Protein AF-A0A4U0P357-F1 (afdb_monomer_lite)

Organism: NCBI:txid2571125

Structure (mmCIF, N/CA/C/O backbone):
data_AF-A0A4U0P357-F1
#
_entry.id   AF-A0A4U0P357-F1
#
loop_
_atom_site.group_PDB
_atom_site.id
_atom_site.type_symbol
_atom_site.label_atom_id
_atom_site.label_alt_id
_atom_site.label_comp_id
_atom_site.label_asym_id
_atom_site.label_entity_id
_atom_site.label_seq_id
_atom_site.pdbx_PDB_ins_code
_atom_site.Cartn_x
_atom_site.Cartn_y
_atom_site.Cartn_z
_atom_site.occupancy
_atom_site.B_iso_or_equiv
_atom_site.auth_seq_id
_atom_site.auth_comp_id
_atom_site.auth_asym_id
_atom_site.auth_atom_id
_atom_site.pdbx_PDB_model_num
ATOM 1 N N . MET A 1 1 ? 51.784 6.624 11.724 1.00 35.75 1 MET A N 1
ATOM 2 C CA . MET A 1 1 ? 51.102 6.525 13.032 1.00 35.75 1 MET A CA 1
ATOM 3 C C . MET A 1 1 ? 50.109 7.671 13.117 1.00 35.75 1 MET A C 1
ATOM 5 O O . MET A 1 1 ? 50.514 8.800 13.354 1.00 35.75 1 MET A O 1
ATOM 9 N N . THR A 1 2 ? 48.844 7.419 12.785 1.00 35.22 2 THR A N 1
ATOM 10 C CA . THR A 1 2 ? 47.822 8.468 12.650 1.00 35.22 2 THR A CA 1
ATOM 11 C C . THR A 1 2 ? 47.057 8.591 13.965 1.00 35.22 2 THR A C 1
ATOM 13 O O . THR A 1 2 ? 46.467 7.622 14.432 1.00 35.22 2 THR A O 1
ATOM 16 N N . SER A 1 3 ? 47.135 9.777 14.568 1.00 33.06 3 SER A N 1
ATOM 17 C CA . SER A 1 3 ? 46.500 10.169 15.829 1.00 33.06 3 SER A CA 1
ATOM 18 C C . SER A 1 3 ? 44.995 9.864 15.830 1.00 33.06 3 SER A C 1
ATOM 20 O O . SER A 1 3 ? 44.256 10.355 14.975 1.00 33.06 3 SER A O 1
ATOM 22 N N . ALA A 1 4 ? 44.544 9.027 16.770 1.00 40.59 4 ALA A N 1
ATOM 23 C CA . ALA A 1 4 ? 43.133 8.724 16.979 1.00 40.59 4 ALA A CA 1
ATOM 24 C C . ALA A 1 4 ? 42.468 9.889 17.725 1.00 40.59 4 ALA A C 1
ATOM 26 O O . ALA A 1 4 ? 42.899 10.267 18.813 1.00 40.59 4 ALA A O 1
ATOM 27 N N . ALA A 1 5 ? 41.412 10.453 17.140 1.00 42.66 5 ALA A N 1
ATOM 28 C CA . ALA A 1 5 ? 40.614 11.497 17.768 1.00 42.66 5 ALA A CA 1
ATOM 29 C C . ALA A 1 5 ? 40.120 11.043 19.157 1.00 42.66 5 ALA A C 1
ATOM 31 O O . ALA A 1 5 ? 39.412 10.038 19.272 1.00 42.66 5 ALA A O 1
ATOM 32 N N . SER A 1 6 ? 40.476 11.798 20.201 1.00 52.09 6 SER A N 1
ATOM 33 C CA . SER A 1 6 ? 40.066 11.584 21.593 1.00 52.09 6 SER A CA 1
ATOM 34 C C . SER A 1 6 ? 38.595 11.974 21.801 1.00 52.09 6 SER A C 1
ATOM 36 O O . SER A 1 6 ? 38.273 12.983 22.426 1.00 52.09 6 SER A O 1
ATOM 38 N N . GLY A 1 7 ? 37.683 11.207 21.211 1.00 65.06 7 GLY A N 1
ATOM 39 C CA . GLY A 1 7 ? 36.252 11.303 21.480 1.00 65.06 7 GLY A CA 1
ATOM 40 C C . GLY A 1 7 ? 35.844 10.305 22.559 1.00 65.06 7 GLY A C 1
ATOM 41 O O . GLY A 1 7 ? 36.207 9.135 22.482 1.00 65.06 7 GLY A O 1
ATOM 42 N N . THR A 1 8 ? 35.064 10.730 23.553 1.00 79.44 8 THR A N 1
ATOM 43 C CA . THR A 1 8 ? 34.440 9.793 24.495 1.00 79.44 8 THR A CA 1
ATOM 44 C C . THR A 1 8 ? 33.182 9.205 23.858 1.00 79.44 8 THR A C 1
ATOM 46 O O . THR A 1 8 ? 32.175 9.896 23.687 1.00 79.44 8 THR A O 1
ATOM 49 N N . TYR A 1 9 ? 33.219 7.919 23.523 1.00 80.94 9 TYR A N 1
ATOM 50 C CA . TYR A 1 9 ? 32.105 7.196 22.916 1.00 80.94 9 TYR A CA 1
ATOM 51 C C . TYR A 1 9 ? 31.128 6.694 23.984 1.00 80.94 9 TYR A C 1
ATOM 53 O O . TYR A 1 9 ? 31.509 6.415 25.123 1.00 80.94 9 TYR A O 1
ATOM 61 N N . THR A 1 10 ? 29.851 6.582 23.618 1.00 83.75 10 THR A N 1
ATOM 62 C CA . THR A 1 10 ? 28.814 5.966 24.456 1.00 83.75 10 THR A CA 1
ATOM 63 C C . THR A 1 10 ? 28.539 4.558 23.945 1.00 83.75 10 THR A C 1
ATOM 65 O O . THR A 1 10 ? 27.889 4.394 22.908 1.00 83.75 10 THR A O 1
ATOM 68 N N . LEU A 1 11 ? 29.036 3.555 24.667 1.00 88.94 11 LEU A N 1
ATOM 69 C CA . LEU A 1 11 ? 28.776 2.148 24.379 1.00 88.94 11 LEU A CA 1
ATOM 70 C C . LEU A 1 11 ? 27.574 1.665 25.180 1.00 88.94 11 LEU A C 1
ATOM 72 O O . LEU A 1 11 ? 27.239 2.239 26.214 1.00 88.94 11 LEU A O 1
ATOM 76 N N . ILE A 1 12 ? 26.922 0.620 24.686 1.00 91.62 12 ILE A N 1
ATOM 77 C CA . ILE A 1 12 ? 25.854 -0.095 25.380 1.00 91.62 12 ILE A CA 1
ATOM 78 C C . ILE A 1 12 ? 26.409 -1.455 25.805 1.00 91.62 12 ILE A C 1
ATOM 80 O O . ILE A 1 12 ? 26.933 -2.184 24.967 1.00 91.62 12 ILE A O 1
ATOM 84 N N . GLY A 1 13 ? 26.319 -1.763 27.098 1.00 85.88 13 GLY A N 1
ATOM 85 C CA . GLY A 1 13 ? 26.681 -3.059 27.665 1.00 85.88 13 GLY A CA 1
ATOM 86 C C . GLY A 1 13 ? 25.609 -4.128 27.421 1.00 85.88 13 GLY A C 1
ATOM 87 O O . GLY A 1 13 ? 24.513 -3.807 26.949 1.00 85.88 13 GLY A O 1
ATOM 88 N N . PRO A 1 14 ? 25.895 -5.398 27.756 1.00 84.38 14 PRO A N 1
ATOM 89 C CA . PRO A 1 14 ? 24.987 -6.520 27.495 1.00 84.38 14 PRO A CA 1
ATOM 90 C C . PRO A 1 14 ? 23.669 -6.415 28.279 1.00 84.38 14 PRO A C 1
ATOM 92 O O . PRO A 1 14 ? 22.645 -6.924 27.840 1.00 84.38 14 PRO A O 1
ATOM 95 N N . ASP A 1 15 ? 23.669 -5.691 29.399 1.00 84.44 15 ASP A N 1
ATOM 96 C CA . ASP A 1 15 ? 22.492 -5.351 30.209 1.00 84.44 15 ASP A CA 1
ATOM 97 C C . ASP A 1 15 ? 21.659 -4.185 29.630 1.00 84.44 15 ASP A C 1
ATOM 99 O O . ASP A 1 15 ? 20.667 -3.751 30.218 1.00 84.44 15 ASP A O 1
ATOM 103 N N . GLY A 1 16 ? 22.073 -3.635 28.485 1.00 85.81 16 GLY A N 1
ATOM 104 C CA . GLY A 1 16 ? 21.449 -2.486 27.841 1.00 85.81 16 GLY A CA 1
ATOM 105 C C . GLY A 1 16 ? 21.808 -1.131 28.462 1.00 85.81 16 GLY A C 1
ATOM 106 O O . GLY A 1 16 ? 21.293 -0.106 27.992 1.00 85.81 16 GLY A O 1
ATOM 107 N N . ARG A 1 17 ? 22.679 -1.081 29.481 1.00 87.56 17 ARG A N 1
ATOM 108 C CA . ARG A 1 17 ? 23.109 0.170 30.122 1.00 87.56 17 ARG A CA 1
ATOM 109 C C . ARG A 1 17 ? 24.245 0.823 29.348 1.00 87.56 17 ARG A C 1
ATOM 111 O O . ARG A 1 17 ? 25.103 0.165 28.770 1.00 87.56 17 ARG A O 1
ATOM 118 N N . ALA A 1 18 ? 24.237 2.153 29.321 1.00 88.44 18 ALA A N 1
ATOM 119 C CA . ALA A 1 18 ? 25.252 2.919 28.616 1.00 88.44 18 ALA A CA 1
ATOM 120 C C . ALA A 1 18 ? 26.483 3.162 29.499 1.00 88.44 18 ALA A C 1
ATOM 122 O O . ALA A 1 18 ? 26.332 3.550 30.655 1.00 88.44 18 ALA A O 1
ATOM 123 N N . TYR A 1 19 ? 27.684 3.024 28.939 1.00 85.50 19 TYR A N 1
ATOM 124 C CA . TYR A 1 19 ? 28.942 3.383 29.596 1.00 85.50 19 TYR A CA 1
ATOM 125 C C . TYR A 1 19 ? 29.858 4.170 28.652 1.00 85.50 19 TYR A C 1
ATOM 127 O O . TYR A 1 19 ? 29.707 4.149 27.426 1.00 85.50 19 TYR A O 1
ATOM 135 N N . ARG A 1 20 ? 30.777 4.947 29.232 1.00 88.06 20 ARG A N 1
ATOM 136 C CA . ARG A 1 20 ? 31.743 5.755 28.476 1.00 88.06 20 ARG A CA 1
ATOM 137 C C . ARG A 1 20 ? 32.958 4.908 28.108 1.00 88.06 20 ARG A C 1
ATOM 139 O O . ARG A 1 20 ? 33.441 4.142 28.933 1.00 88.06 20 ARG A O 1
ATOM 146 N N . SER A 1 21 ? 33.464 5.083 26.892 1.00 84.12 21 SER A N 1
ATOM 147 C CA . SER A 1 21 ? 34.667 4.408 26.396 1.00 84.12 21 SER A CA 1
ATOM 148 C C . SER A 1 21 ? 35.549 5.377 25.617 1.00 84.12 21 SER A C 1
ATOM 150 O O . SER A 1 21 ? 35.045 6.274 24.938 1.00 84.12 21 SER A O 1
ATOM 152 N N . ALA A 1 22 ? 36.863 5.162 25.671 1.00 82.81 22 ALA A N 1
ATOM 153 C CA . ALA A 1 22 ? 37.835 5.870 24.837 1.00 82.81 22 ALA A CA 1
ATOM 154 C C . ALA A 1 22 ? 37.844 5.376 23.374 1.00 82.81 22 ALA A C 1
ATOM 156 O O . ALA A 1 22 ? 38.388 6.041 22.498 1.00 82.81 22 ALA A O 1
ATOM 157 N N . SER A 1 23 ? 37.227 4.222 23.098 1.00 83.44 23 SER A N 1
ATOM 158 C CA . SER A 1 23 ? 37.115 3.612 21.768 1.00 83.44 23 SER A CA 1
ATOM 159 C C . SER A 1 23 ? 35.649 3.329 21.423 1.00 83.44 23 SER A C 1
ATOM 161 O O . SER A 1 23 ? 34.893 2.946 22.320 1.00 83.44 23 SER A O 1
ATOM 163 N N . PRO A 1 24 ? 35.232 3.453 20.147 1.00 83.12 24 PRO A N 1
ATOM 164 C CA . PRO A 1 24 ? 33.878 3.120 19.705 1.00 83.12 24 PRO A CA 1
ATOM 165 C C . PRO A 1 24 ? 33.575 1.612 19.722 1.00 83.12 24 PRO A C 1
ATOM 167 O O . PRO A 1 24 ? 32.475 1.226 19.347 1.00 83.12 24 PRO A O 1
ATOM 170 N N . GLY A 1 25 ? 34.521 0.752 20.109 1.00 89.50 25 GLY A N 1
ATOM 171 C CA . GLY A 1 25 ? 34.362 -0.698 19.984 1.00 89.50 25 GLY A CA 1
ATOM 172 C C . GLY A 1 25 ? 34.404 -1.157 18.524 1.00 89.50 25 GLY A C 1
ATOM 173 O O . GLY A 1 25 ? 34.967 -0.469 17.670 1.00 89.50 25 GLY A O 1
ATOM 174 N N . SER A 1 26 ? 33.832 -2.327 18.233 1.00 90.25 26 SER A N 1
ATOM 175 C CA . SER A 1 26 ? 33.860 -2.924 16.887 1.00 90.25 26 SER A CA 1
ATOM 176 C C . SER A 1 26 ? 32.609 -2.631 16.049 1.00 90.25 26 SER A C 1
ATOM 178 O O . SER A 1 26 ? 32.640 -2.767 14.823 1.00 90.25 26 SER A O 1
ATOM 180 N N . LEU A 1 27 ? 31.510 -2.197 16.679 1.00 94.81 27 LEU A N 1
ATOM 181 C CA . LEU A 1 27 ? 30.211 -2.043 16.022 1.00 94.81 27 LEU A CA 1
ATOM 182 C C . LEU A 1 27 ? 29.532 -0.719 16.372 1.00 94.81 27 LEU A C 1
ATOM 184 O O . LEU A 1 27 ? 29.620 -0.203 17.486 1.00 94.81 27 LEU A O 1
ATOM 188 N N . GLY A 1 28 ? 28.792 -0.188 15.402 1.00 93.38 28 GLY A N 1
ATOM 189 C CA . GLY A 1 28 ? 27.908 0.959 15.579 1.00 93.38 28 GLY A CA 1
ATOM 190 C C . GLY A 1 28 ? 26.447 0.531 15.567 1.00 93.38 28 GLY A C 1
ATOM 191 O O . GLY A 1 28 ? 26.090 -0.505 15.013 1.00 93.38 28 GLY A O 1
ATOM 192 N N . GLY A 1 29 ? 25.569 1.353 16.127 1.00 91.75 29 GLY A N 1
ATOM 193 C CA . GLY A 1 29 ? 24.142 1.072 16.148 1.00 91.75 29 GLY A CA 1
ATOM 194 C C . GLY A 1 29 ? 23.261 2.307 16.192 1.00 91.75 29 GLY A C 1
ATOM 195 O O . GLY A 1 29 ? 23.730 3.438 16.318 1.00 91.75 29 GLY A O 1
ATOM 196 N N . HIS A 1 30 ? 21.960 2.064 16.074 1.00 91.50 30 HIS A N 1
ATOM 197 C CA . HIS A 1 30 ? 20.910 3.075 16.142 1.00 91.50 30 HIS A CA 1
ATOM 198 C C . HIS A 1 30 ? 19.927 2.699 17.245 1.00 91.50 30 HIS A C 1
ATOM 200 O O . HIS A 1 30 ? 19.236 1.679 17.154 1.00 91.50 30 HIS A O 1
ATOM 206 N N . ARG A 1 31 ? 19.856 3.530 18.287 1.00 87.81 31 ARG A N 1
ATOM 207 C CA . ARG A 1 31 ? 19.093 3.239 19.507 1.00 87.81 31 ARG A CA 1
ATOM 208 C C . ARG A 1 31 ? 17.579 3.086 19.274 1.00 87.81 31 ARG A C 1
ATOM 210 O O . ARG A 1 31 ? 17.054 2.057 19.695 1.00 87.81 31 ARG A O 1
ATOM 217 N N . PRO A 1 32 ? 16.871 3.997 18.570 1.00 84.94 32 PRO A N 1
ATOM 218 C CA . PRO A 1 32 ? 15.435 3.847 18.305 1.00 84.94 32 PRO A CA 1
ATOM 219 C C . PRO A 1 32 ? 15.100 2.624 17.447 1.00 8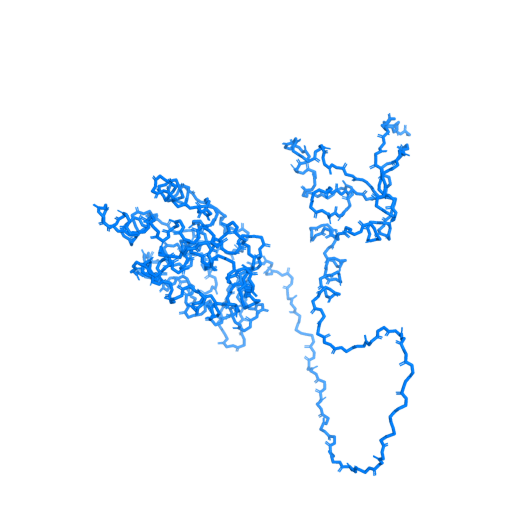4.94 32 PRO A C 1
ATOM 221 O O . PRO A 1 32 ? 14.097 1.959 17.668 1.00 84.94 32 PRO A O 1
ATOM 224 N N . GLY A 1 33 ? 15.956 2.312 16.470 1.00 84.31 33 GLY A N 1
ATOM 225 C CA . GLY A 1 33 ? 15.745 1.193 15.545 1.00 84.31 33 GLY A CA 1
ATOM 226 C C . GLY A 1 33 ? 16.239 -0.154 16.070 1.00 84.31 33 GLY A C 1
ATOM 227 O O . GLY A 1 33 ? 16.117 -1.143 15.345 1.00 84.31 33 GLY A O 1
ATOM 228 N N . LYS A 1 34 ? 16.837 -0.171 1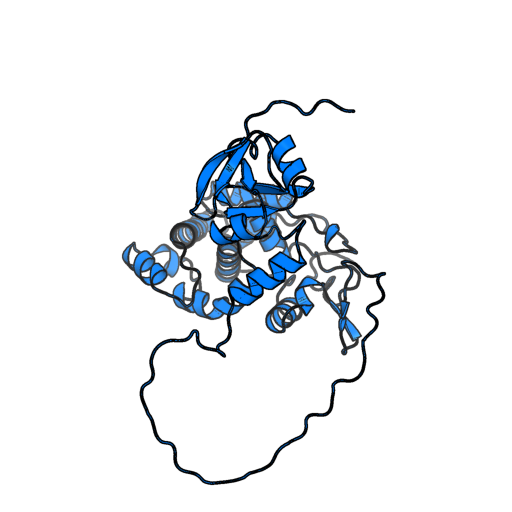7.273 1.00 93.12 34 LYS A N 1
ATOM 229 C CA . LYS A 1 34 ? 17.474 -1.336 17.900 1.00 93.12 34 LYS A CA 1
ATOM 230 C C . LYS A 1 34 ? 18.304 -2.147 16.902 1.00 93.12 34 LYS A C 1
ATOM 232 O O . LYS A 1 34 ? 18.155 -3.358 16.817 1.00 93.12 34 LYS A O 1
ATOM 237 N N . LEU A 1 35 ? 19.152 -1.478 16.117 1.00 93.50 35 LEU A N 1
ATOM 238 C CA . LEU A 1 35 ? 20.015 -2.125 15.120 1.00 93.50 35 LEU A CA 1
ATOM 239 C C . LEU A 1 35 ? 21.502 -1.940 15.449 1.00 93.50 35 LEU A C 1
ATOM 241 O O . LEU A 1 35 ? 21.881 -0.860 15.906 1.00 93.50 35 LEU A O 1
ATOM 245 N N . TYR A 1 36 ? 22.327 -2.946 15.164 1.00 96.38 36 TYR A N 1
ATOM 246 C CA . TYR A 1 36 ? 23.791 -2.859 15.153 1.00 96.38 36 TYR A CA 1
ATOM 247 C C . TYR A 1 36 ? 24.355 -3.248 13.784 1.00 96.38 36 TYR A C 1
ATOM 249 O O . TYR A 1 36 ? 23.708 -3.936 12.997 1.00 96.38 36 TYR A O 1
ATOM 257 N N . GLY A 1 37 ? 25.559 -2.789 13.471 1.00 95.62 37 GLY A N 1
ATOM 258 C CA . GLY A 1 37 ? 26.250 -3.099 12.230 1.00 95.62 37 GLY A CA 1
ATOM 259 C C . GLY A 1 37 ? 27.692 -2.614 12.256 1.00 95.62 37 GLY A C 1
ATOM 260 O O . GLY A 1 37 ? 28.137 -1.978 13.214 1.00 95.62 37 GLY A O 1
ATOM 261 N N . ARG A 1 38 ? 28.425 -2.893 11.179 1.00 96.00 38 ARG A N 1
ATOM 262 C CA . ARG A 1 38 ? 29.812 -2.447 11.036 1.00 96.00 38 ARG A CA 1
ATOM 263 C C . ARG A 1 38 ? 29.910 -0.921 11.074 1.00 96.00 38 ARG A C 1
ATOM 265 O O . ARG A 1 38 ? 29.018 -0.219 10.587 1.00 96.00 38 ARG A O 1
ATOM 272 N N . LEU A 1 39 ? 31.013 -0.410 11.622 1.00 92.31 39 LEU A N 1
ATOM 273 C CA . LEU A 1 39 ? 31.281 1.032 11.705 1.00 92.31 39 LEU A CA 1
ATOM 274 C C . LEU A 1 39 ? 31.352 1.706 10.324 1.00 92.31 39 LEU A C 1
ATOM 276 O O . LEU A 1 39 ? 31.012 2.883 10.211 1.00 92.31 39 LEU A O 1
ATOM 280 N N . ASP A 1 40 ? 31.725 0.946 9.293 1.00 92.31 40 ASP A N 1
ATOM 281 C CA . ASP A 1 40 ? 31.845 1.361 7.892 1.00 92.31 40 ASP A CA 1
ATOM 282 C C . ASP A 1 40 ? 30.570 1.127 7.056 1.00 92.31 40 ASP A C 1
ATOM 284 O O . ASP A 1 40 ? 30.593 1.241 5.832 1.00 92.31 40 ASP A O 1
ATOM 288 N N . CYS A 1 41 ? 29.436 0.795 7.689 1.00 92.62 41 CYS A N 1
ATOM 289 C CA . CYS A 1 41 ? 28.203 0.473 6.975 1.00 92.62 41 CYS A CA 1
ATOM 290 C C . CYS A 1 41 ? 27.763 1.626 6.041 1.00 92.62 41 CYS A C 1
ATOM 292 O O . CYS A 1 41 ? 27.431 2.712 6.532 1.00 92.62 41 CYS A O 1
ATOM 294 N N . PRO A 1 42 ? 27.623 1.399 4.716 1.00 86.69 42 PRO A N 1
ATOM 295 C CA . PRO A 1 42 ? 27.257 2.452 3.762 1.00 86.69 42 PRO A CA 1
ATOM 296 C C . PRO A 1 42 ? 25.901 3.106 4.053 1.00 86.69 42 PRO A C 1
ATOM 298 O O . PRO A 1 42 ? 25.684 4.286 3.776 1.00 86.69 42 PRO A O 1
ATOM 301 N N . SER A 1 43 ? 24.955 2.353 4.625 1.00 85.44 43 SER A N 1
ATOM 302 C CA . SER A 1 43 ? 23.663 2.902 5.050 1.00 85.44 43 SER A CA 1
ATOM 303 C C . SER A 1 43 ? 23.805 3.826 6.260 1.00 85.44 43 SER A C 1
ATOM 305 O O . SER A 1 43 ? 23.133 4.855 6.319 1.00 85.44 43 SER A O 1
ATOM 307 N N . ALA A 1 44 ? 24.674 3.477 7.213 1.00 86.06 44 ALA A N 1
ATOM 308 C CA . ALA A 1 44 ? 24.918 4.287 8.401 1.00 86.06 44 ALA A CA 1
ATOM 309 C C . ALA A 1 44 ? 25.679 5.569 8.043 1.00 86.06 44 ALA A C 1
ATOM 311 O O . ALA A 1 44 ? 25.272 6.647 8.464 1.00 86.06 44 ALA A O 1
ATOM 312 N N . LEU A 1 45 ? 26.712 5.479 7.199 1.00 88.62 45 LEU A N 1
ATOM 313 C CA . LEU A 1 45 ? 27.483 6.640 6.742 1.00 88.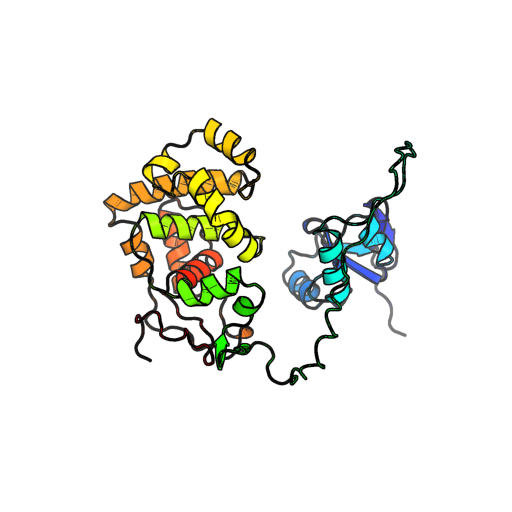62 45 LEU A CA 1
ATOM 314 C C . LEU A 1 45 ? 26.604 7.652 5.990 1.00 88.62 45 LEU A C 1
ATOM 316 O O . LEU A 1 45 ? 26.632 8.842 6.302 1.00 88.62 45 LEU A O 1
ATOM 320 N N . ARG A 1 46 ? 25.734 7.184 5.081 1.00 85.94 46 ARG A N 1
ATOM 321 C CA . ARG A 1 46 ? 24.753 8.048 4.394 1.00 85.94 46 ARG A CA 1
ATOM 322 C C . ARG A 1 46 ? 23.761 8.704 5.360 1.00 85.94 46 ARG A C 1
ATOM 324 O O . ARG A 1 46 ? 23.391 9.857 5.161 1.00 85.94 46 ARG A O 1
ATOM 331 N N . ALA A 1 47 ? 23.323 7.994 6.401 1.00 81.12 47 ALA A N 1
ATOM 332 C CA . ALA A 1 47 ? 22.411 8.543 7.405 1.00 81.12 47 ALA A CA 1
ATOM 333 C C . ALA A 1 47 ? 23.099 9.565 8.332 1.00 81.12 47 ALA A C 1
ATOM 335 O O . ALA A 1 47 ? 22.478 10.555 8.721 1.00 81.12 47 ALA A O 1
ATOM 336 N N . ILE A 1 48 ? 24.380 9.354 8.654 1.00 82.88 48 ILE A N 1
ATOM 337 C CA . ILE A 1 48 ? 25.216 10.291 9.420 1.00 82.88 48 ILE A CA 1
ATOM 338 C C . ILE A 1 48 ? 25.418 11.590 8.640 1.00 82.88 48 ILE A C 1
ATOM 340 O O . ILE A 1 48 ? 25.208 12.660 9.204 1.00 82.88 48 ILE A O 1
ATOM 344 N N . ALA A 1 49 ? 25.730 11.505 7.343 1.00 82.56 49 ALA A N 1
ATOM 345 C CA . ALA A 1 49 ? 25.907 12.675 6.480 1.00 82.56 49 ALA A CA 1
ATOM 346 C C . ALA A 1 49 ? 24.656 13.575 6.411 1.00 82.56 49 ALA A C 1
ATOM 348 O O . ALA A 1 49 ? 24.766 14.776 6.200 1.00 82.56 49 ALA A O 1
ATOM 349 N N . ARG A 1 50 ? 23.463 13.009 6.639 1.00 78.62 50 ARG A N 1
ATOM 350 C CA . ARG A 1 50 ? 22.183 13.739 6.679 1.00 78.62 50 ARG A CA 1
ATOM 351 C C . ARG A 1 50 ? 21.821 14.289 8.068 1.00 78.62 50 ARG A C 1
ATOM 353 O O . ARG A 1 50 ? 20.714 14.775 8.252 1.00 78.62 50 ARG A O 1
ATOM 360 N N . GLY A 1 51 ? 22.693 14.172 9.073 1.00 69.44 51 GLY A N 1
ATOM 361 C CA . GLY A 1 51 ? 22.552 14.818 10.389 1.00 69.44 51 GLY A CA 1
ATOM 362 C C . GLY A 1 51 ? 21.565 14.179 11.382 1.00 69.44 51 GLY A C 1
ATOM 363 O O . GLY A 1 51 ? 21.712 14.357 12.590 1.00 69.44 51 GLY A O 1
ATOM 364 N N . HIS A 1 52 ? 20.602 13.373 10.928 1.00 59.12 52 HIS A N 1
ATOM 365 C CA . HIS A 1 52 ? 19.579 12.773 11.802 1.00 59.12 52 HIS A CA 1
ATOM 366 C C . HIS A 1 52 ? 20.075 11.570 12.626 1.00 59.12 52 HIS A C 1
ATOM 368 O O . HIS A 1 52 ? 19.527 11.269 13.684 1.00 59.12 52 HIS A O 1
ATOM 374 N N . TYR A 1 53 ? 21.126 10.883 12.168 1.00 66.19 53 TYR A N 1
ATOM 375 C CA . TYR A 1 53 ? 21.599 9.636 12.784 1.00 66.19 53 TYR A CA 1
ATOM 376 C C . TYR A 1 53 ? 22.493 9.858 14.016 1.00 66.19 53 TYR A C 1
ATOM 378 O O . TYR A 1 53 ? 22.576 8.998 14.892 1.00 66.19 53 TYR A O 1
ATOM 386 N N . VAL A 1 54 ? 23.152 11.017 14.114 1.00 72.94 54 VAL A N 1
ATOM 387 C CA . VAL A 1 54 ? 24.201 11.279 15.118 1.00 72.94 54 VAL A CA 1
ATOM 388 C C . VAL A 1 54 ? 23.648 11.286 16.547 1.00 72.94 54 VAL A C 1
ATOM 390 O O . VAL A 1 54 ? 24.253 10.692 17.434 1.00 72.94 54 VAL A O 1
ATOM 393 N N . ARG A 1 55 ? 22.460 11.867 16.767 1.00 78.62 55 ARG A N 1
ATOM 394 C CA . ARG A 1 55 ? 21.822 11.964 18.100 1.00 78.62 55 ARG A CA 1
ATOM 395 C C . ARG A 1 55 ? 21.397 10.613 18.686 1.00 78.62 55 ARG A C 1
ATOM 397 O O . ARG A 1 55 ? 21.152 10.503 19.883 1.00 78.62 55 ARG A O 1
ATOM 404 N N . HIS A 1 56 ? 21.291 9.593 17.842 1.00 83.38 56 HIS A N 1
ATOM 405 C CA . HIS A 1 56 ? 20.793 8.266 18.199 1.00 83.38 56 HIS A CA 1
ATOM 406 C C . HIS A 1 56 ? 21.837 7.164 18.006 1.00 83.38 56 HIS A C 1
ATOM 408 O O . HIS A 1 56 ? 21.517 5.978 18.162 1.00 83.38 56 HIS A O 1
ATOM 414 N N . ARG A 1 57 ? 23.071 7.551 17.665 1.00 87.94 57 ARG A N 1
ATOM 415 C CA . ARG A 1 57 ? 24.177 6.631 17.446 1.00 87.94 57 ARG A CA 1
ATOM 416 C C . ARG A 1 57 ? 24.648 6.067 18.781 1.00 87.94 57 ARG A C 1
ATOM 418 O O . ARG A 1 57 ? 24.953 6.806 19.711 1.00 87.94 57 ARG A O 1
ATOM 425 N N . VAL A 1 58 ? 24.706 4.747 18.846 1.00 91.12 58 VAL A N 1
ATOM 426 C CA . VAL A 1 58 ? 25.303 3.990 19.948 1.00 91.12 58 VAL A CA 1
ATOM 427 C C . VAL A 1 58 ? 26.395 3.088 19.398 1.00 91.12 58 VAL A C 1
ATOM 429 O O . VAL A 1 58 ? 26.525 2.933 18.183 1.00 91.12 58 VAL A O 1
ATOM 432 N N . PHE A 1 59 ? 27.176 2.510 20.293 1.00 94.81 59 PHE A N 1
ATOM 433 C CA . PHE A 1 59 ? 28.319 1.678 19.963 1.00 94.81 59 PHE A CA 1
ATOM 434 C C . PHE A 1 59 ? 28.318 0.414 20.818 1.00 94.81 59 PHE A C 1
ATOM 436 O O . PHE A 1 59 ? 27.711 0.396 21.891 1.00 94.81 59 PHE A O 1
ATOM 443 N N . PHE A 1 60 ? 29.003 -0.625 20.355 1.00 95.06 60 PHE A N 1
ATOM 444 C CA . PHE A 1 60 ? 29.128 -1.891 21.072 1.00 95.06 60 PHE A CA 1
ATOM 445 C C . PHE A 1 60 ? 30.567 -2.387 21.003 1.00 95.06 60 PHE A C 1
ATOM 447 O O . PHE A 1 60 ? 31.246 -2.203 19.988 1.00 95.06 60 PHE A O 1
ATOM 454 N N . ALA A 1 61 ? 31.022 -3.021 22.085 1.00 90.38 61 ALA A N 1
ATOM 455 C CA . ALA A 1 61 ? 32.338 -3.648 22.127 1.00 90.38 61 ALA A CA 1
ATOM 456 C C . ALA A 1 61 ? 32.449 -4.755 21.065 1.00 90.38 61 ALA A C 1
ATOM 458 O O . ALA A 1 61 ? 33.399 -4.754 20.281 1.00 90.38 61 ALA A O 1
ATOM 459 N N . ASP A 1 62 ? 31.426 -5.605 20.975 1.0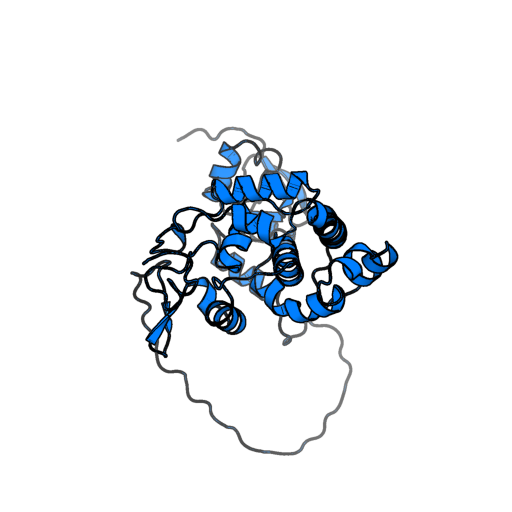0 90.44 62 ASP A N 1
ATOM 460 C CA . ASP A 1 62 ? 31.330 -6.771 20.098 1.00 90.44 62 ASP A CA 1
ATOM 461 C C . ASP A 1 62 ? 29.864 -7.109 19.764 1.00 90.44 62 ASP A C 1
ATOM 463 O O . ASP A 1 62 ? 28.918 -6.440 20.200 1.00 90.44 62 ASP A O 1
ATOM 467 N N . GLU A 1 63 ? 29.689 -8.120 18.912 1.00 91.50 63 GLU A N 1
ATOM 468 C CA . GLU A 1 63 ? 28.384 -8.587 18.444 1.00 91.50 63 GLU A CA 1
ATOM 469 C C . GLU A 1 63 ? 27.550 -9.218 19.567 1.00 91.50 63 GLU A C 1
ATOM 471 O O . GLU A 1 63 ? 26.361 -8.912 19.677 1.00 91.50 63 GLU A O 1
ATOM 476 N N . ASP A 1 64 ? 28.161 -10.024 20.437 1.00 91.31 64 ASP A N 1
ATOM 477 C CA . ASP A 1 64 ? 27.466 -10.695 21.541 1.00 91.31 64 ASP A CA 1
ATOM 478 C C . ASP A 1 64 ? 26.835 -9.680 22.500 1.00 91.31 64 ASP A C 1
ATOM 480 O O . ASP A 1 64 ? 25.669 -9.811 22.885 1.00 91.31 64 ASP A O 1
ATOM 484 N N . THR A 1 65 ? 27.557 -8.597 22.798 1.00 90.44 65 THR A N 1
ATOM 485 C CA . THR A 1 65 ? 27.057 -7.476 23.598 1.00 90.44 65 THR A CA 1
ATOM 486 C C . THR A 1 65 ? 25.846 -6.806 22.946 1.00 90.44 65 THR A C 1
ATOM 488 O O . THR A 1 65 ? 24.857 -6.504 23.619 1.00 90.44 65 THR A O 1
ATOM 491 N N . ALA A 1 66 ? 25.890 -6.577 21.630 1.00 93.12 66 ALA A N 1
ATOM 492 C CA . ALA A 1 66 ? 24.788 -5.949 20.906 1.00 93.12 66 ALA A CA 1
ATOM 493 C C . ALA A 1 66 ? 23.528 -6.829 20.900 1.00 93.12 66 ALA A C 1
ATOM 495 O O . ALA A 1 66 ? 22.415 -6.329 21.105 1.00 93.12 66 ALA A O 1
ATOM 496 N N . VAL A 1 67 ? 23.705 -8.138 20.710 1.00 91.62 67 VAL A N 1
ATOM 497 C CA . VAL A 1 67 ? 22.620 -9.125 20.738 1.00 91.62 67 VAL A CA 1
ATOM 498 C C . VAL A 1 67 ? 22.007 -9.220 22.136 1.00 91.62 67 VAL A C 1
ATOM 500 O O . VAL A 1 67 ? 20.783 -9.128 22.256 1.00 91.62 67 VAL A O 1
ATOM 503 N N . ALA A 1 68 ? 22.827 -9.323 23.187 1.00 89.38 68 ALA A N 1
ATOM 504 C CA . ALA A 1 68 ? 22.366 -9.359 24.579 1.00 89.38 68 ALA A CA 1
ATOM 505 C C . ALA A 1 68 ? 21.571 -8.096 24.961 1.00 89.38 68 ALA A C 1
ATOM 507 O O . ALA A 1 68 ? 20.511 -8.187 25.579 1.00 89.38 68 ALA A O 1
ATOM 508 N N . ALA A 1 69 ? 21.996 -6.925 24.473 1.00 89.88 69 ALA A N 1
ATOM 509 C CA . ALA A 1 69 ? 21.297 -5.651 24.662 1.00 89.88 69 ALA A CA 1
ATOM 510 C C . ALA A 1 69 ? 19.984 -5.511 23.846 1.00 89.88 69 ALA A C 1
ATOM 512 O O . ALA A 1 69 ? 19.340 -4.445 23.847 1.00 89.88 69 ALA A O 1
ATOM 513 N N . GLY A 1 70 ? 19.593 -6.555 23.107 1.00 90.62 70 GLY A N 1
ATOM 514 C CA . GLY A 1 70 ? 18.360 -6.624 22.327 1.00 90.62 70 GLY A CA 1
ATOM 515 C C . GLY A 1 70 ? 18.413 -5.870 20.999 1.00 90.62 70 GLY A C 1
ATOM 516 O O . GLY A 1 70 ? 17.376 -5.397 20.524 1.00 90.62 70 GLY A O 1
ATOM 517 N N . TYR A 1 71 ? 19.598 -5.702 20.409 1.00 94.75 71 TYR A N 1
ATOM 518 C CA . TYR A 1 71 ? 19.752 -5.112 19.081 1.00 94.75 71 TYR A CA 1
ATOM 519 C C . TYR A 1 71 ? 19.821 -6.208 18.015 1.00 94.75 71 TYR A C 1
ATOM 521 O O . TYR A 1 71 ? 20.375 -7.282 18.225 1.00 94.75 71 TYR A O 1
ATOM 529 N N . ARG A 1 72 ? 19.255 -5.931 16.839 1.00 95.62 72 ARG A N 1
ATOM 530 C CA . ARG A 1 72 ? 19.316 -6.816 15.672 1.00 95.62 72 ARG A CA 1
ATOM 531 C C . ARG A 1 72 ? 20.455 -6.423 14.724 1.00 95.62 72 ARG A C 1
ATOM 533 O O . ARG A 1 72 ? 20.723 -5.228 14.576 1.00 95.62 72 ARG A O 1
ATOM 540 N N . PRO A 1 73 ? 21.052 -7.373 13.996 1.00 96.12 73 PRO A N 1
ATOM 541 C CA . PRO A 1 73 ? 22.041 -7.069 12.967 1.00 96.12 73 PRO A CA 1
ATOM 542 C C . PRO A 1 73 ? 21.444 -6.249 11.813 1.00 96.12 73 PRO A C 1
ATOM 544 O O . PRO A 1 73 ? 20.255 -6.329 11.476 1.00 96.12 73 PRO A O 1
ATOM 547 N N . CYS A 1 74 ? 22.290 -5.440 11.186 1.00 94.75 74 CYS A N 1
ATOM 548 C CA . CYS A 1 74 ? 21.955 -4.639 10.021 1.00 94.75 74 CYS A CA 1
ATOM 549 C C . CYS A 1 74 ? 21.876 -5.530 8.777 1.00 94.75 74 CYS A C 1
ATOM 551 O O . CYS A 1 74 ? 22.853 -6.171 8.402 1.00 94.75 74 CYS A O 1
ATOM 553 N N . SER A 1 75 ? 20.743 -5.498 8.077 1.00 92.50 75 SER A N 1
ATOM 554 C CA . SER A 1 75 ? 20.532 -6.276 6.851 1.00 92.50 75 SER A CA 1
ATOM 555 C C . SER A 1 75 ? 21.444 -5.872 5.689 1.00 92.50 75 SER A C 1
ATOM 557 O O . SER A 1 75 ? 21.608 -6.652 4.762 1.00 92.50 75 SER A O 1
ATOM 559 N N . VAL A 1 76 ? 22.025 -4.666 5.725 1.00 91.44 76 VAL A N 1
ATOM 560 C CA . VAL A 1 76 ? 22.891 -4.145 4.654 1.00 91.44 76 VAL A CA 1
ATOM 561 C C . VAL A 1 76 ? 24.325 -4.641 4.816 1.00 91.44 76 VAL A C 1
ATOM 563 O O . VAL A 1 76 ? 24.886 -5.214 3.893 1.00 91.44 76 VAL A O 1
ATOM 566 N N . CYS A 1 77 ? 24.938 -4.422 5.982 1.00 93.38 77 CYS A N 1
ATOM 567 C CA . CYS A 1 77 ? 26.344 -4.775 6.194 1.00 93.38 77 CYS A CA 1
ATOM 568 C C . CYS A 1 77 ? 26.546 -6.136 6.878 1.00 93.38 77 CYS A C 1
ATOM 570 O O . CYS A 1 77 ? 27.673 -6.605 6.935 1.00 93.38 77 CYS A O 1
ATOM 572 N N . MET A 1 78 ? 25.502 -6.771 7.419 1.00 94.81 78 MET A N 1
ATOM 573 C CA . MET A 1 78 ? 25.586 -8.080 8.090 1.00 94.81 78 MET A CA 1
ATOM 574 C C . MET A 1 78 ? 24.458 -9.021 7.617 1.00 94.81 78 MET A C 1
ATOM 576 O O . MET A 1 78 ? 23.631 -9.459 8.422 1.00 94.81 78 MET A O 1
ATOM 580 N N . PRO A 1 79 ? 24.366 -9.317 6.304 1.00 86.81 79 PRO A N 1
ATOM 581 C CA . PRO A 1 79 ? 23.236 -10.056 5.734 1.00 86.81 79 PRO A CA 1
ATOM 582 C C . PRO A 1 79 ? 23.101 -11.484 6.286 1.00 86.81 79 PRO A C 1
ATOM 584 O O . PRO A 1 79 ? 21.985 -11.930 6.552 1.00 86.81 79 PRO A O 1
ATOM 587 N N . GLN A 1 80 ? 24.213 -12.186 6.534 1.00 92.56 80 GLN A N 1
ATOM 588 C CA . GLN A 1 80 ? 24.192 -13.550 7.081 1.00 92.56 80 GLN A CA 1
ATOM 589 C C . GLN A 1 80 ? 23.691 -13.580 8.532 1.00 92.56 80 GLN A C 1
ATOM 591 O O . GLN A 1 80 ? 22.834 -14.389 8.888 1.00 92.56 80 GLN A O 1
ATOM 596 N N . GLN A 1 81 ? 24.181 -12.667 9.372 1.00 93.25 81 GLN A N 1
ATOM 597 C CA . GLN A 1 81 ? 23.738 -12.518 10.758 1.00 93.25 81 GLN A CA 1
ATOM 598 C C . GLN A 1 81 ? 22.262 -12.111 10.811 1.00 93.25 81 GLN A C 1
ATOM 600 O O . GLN A 1 81 ? 21.498 -12.646 11.613 1.00 93.25 81 GLN A O 1
ATOM 605 N N . TYR A 1 82 ? 21.827 -11.226 9.908 1.00 90.56 82 TYR A N 1
ATOM 606 C CA . TYR A 1 82 ? 20.423 -10.847 9.770 1.00 90.56 82 TYR A CA 1
ATOM 607 C C . TYR A 1 82 ? 19.520 -12.011 9.371 1.00 90.56 82 TYR A C 1
ATOM 609 O O . TYR A 1 82 ? 18.453 -12.170 9.966 1.00 90.56 82 TYR A O 1
ATOM 617 N N . ALA A 1 83 ? 19.950 -12.864 8.440 1.00 85.31 83 ALA A N 1
ATOM 618 C CA . ALA A 1 83 ? 19.218 -14.077 8.088 1.00 85.31 83 ALA A CA 1
ATOM 619 C C . ALA A 1 83 ? 19.071 -15.022 9.296 1.00 85.31 83 ALA A C 1
ATOM 621 O O . ALA A 1 83 ? 17.956 -15.452 9.597 1.00 85.31 83 ALA A O 1
ATOM 622 N N . LYS A 1 84 ? 20.157 -15.266 10.048 1.00 89.25 84 LYS A N 1
ATOM 623 C CA . LYS A 1 84 ? 20.137 -16.089 11.275 1.00 89.25 84 LYS A CA 1
ATOM 624 C C . LYS A 1 84 ? 19.217 -15.504 12.351 1.00 89.25 84 LYS A C 1
ATOM 626 O O . LYS A 1 84 ? 18.406 -16.226 12.928 1.00 89.25 84 LYS A O 1
ATOM 631 N N . TRP A 1 85 ? 19.300 -14.197 12.598 1.00 90.38 85 TRP A N 1
ATOM 632 C CA . TRP A 1 85 ? 18.420 -13.496 13.536 1.00 90.38 85 TRP A CA 1
ATOM 633 C C . TRP A 1 85 ? 16.945 -13.606 13.123 1.00 90.38 85 TRP A C 1
ATOM 635 O O . TRP A 1 85 ? 16.089 -13.892 13.959 1.00 90.38 85 TRP A O 1
ATOM 645 N N . ARG A 1 86 ? 16.643 -13.446 11.826 1.00 84.31 86 ARG A N 1
ATOM 646 C CA . ARG A 1 86 ? 15.280 -13.564 11.282 1.00 84.31 86 ARG A CA 1
ATOM 647 C C . ARG A 1 86 ? 14.731 -14.985 11.427 1.00 84.31 86 ARG A C 1
ATOM 649 O O . ARG A 1 86 ? 13.569 -15.135 11.789 1.00 84.31 86 ARG A O 1
ATOM 656 N N . ALA A 1 87 ? 15.560 -16.002 11.188 1.00 76.50 87 ALA A N 1
ATOM 657 C CA . ALA A 1 87 ? 15.189 -17.407 11.354 1.00 76.50 87 ALA A CA 1
ATOM 658 C C . ALA A 1 87 ? 14.838 -17.742 12.814 1.00 76.50 87 ALA A C 1
ATOM 660 O O . ALA A 1 87 ? 13.800 -18.346 13.066 1.00 76.50 87 ALA A O 1
ATOM 661 N N . ARG A 1 88 ? 15.629 -17.258 13.786 1.00 80.00 88 ARG A N 1
ATOM 662 C CA . ARG A 1 88 ? 15.345 -17.432 15.226 1.00 80.00 88 ARG A CA 1
ATOM 663 C C . ARG A 1 88 ? 14.045 -16.756 15.676 1.00 80.00 88 ARG A C 1
ATOM 665 O O . ARG A 1 88 ? 13.425 -17.205 16.632 1.00 80.00 88 ARG A O 1
ATOM 672 N N . ARG A 1 89 ? 13.630 -15.672 15.009 1.00 71.88 89 ARG A N 1
ATOM 673 C CA . ARG A 1 89 ? 12.443 -14.881 15.383 1.00 71.88 89 ARG A CA 1
ATOM 674 C C . ARG A 1 89 ? 11.124 -15.407 14.809 1.00 71.88 89 ARG A C 1
ATOM 676 O O . ARG A 1 89 ? 10.073 -15.052 15.329 1.00 71.88 89 ARG A O 1
ATOM 683 N N . ASN A 1 90 ? 11.183 -16.216 13.753 1.00 50.88 90 ASN A N 1
ATOM 684 C CA . ASN A 1 90 ? 10.024 -16.719 13.007 1.00 50.88 90 ASN A CA 1
ATOM 685 C C . ASN A 1 90 ? 9.736 -18.215 13.274 1.00 50.88 90 ASN A C 1
ATOM 687 O O . ASN A 1 90 ? 9.172 -18.875 12.408 1.00 50.88 90 ASN A O 1
ATOM 691 N N . GLY A 1 91 ? 10.156 -18.766 14.419 1.00 38.09 91 GLY A N 1
ATOM 692 C CA . GLY A 1 91 ? 10.167 -20.213 14.674 1.00 38.09 91 GLY A CA 1
ATOM 693 C C . GLY A 1 91 ? 8.865 -20.957 14.326 1.00 38.09 91 GLY A C 1
ATOM 694 O O . GLY A 1 91 ? 7.826 -20.721 14.937 1.00 38.09 91 GLY A O 1
ATOM 695 N N . PHE A 1 92 ? 8.961 -21.894 13.379 1.00 28.48 92 PHE A N 1
ATOM 696 C CA . PHE A 1 92 ? 8.110 -23.087 13.294 1.00 28.48 92 PHE A CA 1
ATOM 697 C C . PHE A 1 92 ? 8.542 -24.066 14.416 1.00 28.48 92 PHE A C 1
ATOM 699 O O . PHE A 1 92 ? 9.712 -24.026 14.813 1.00 28.48 92 PHE A O 1
ATOM 706 N N . PRO A 1 93 ? 7.643 -24.895 14.984 1.00 39.03 93 PRO A N 1
ATOM 707 C CA . PRO A 1 93 ? 7.877 -25.578 16.251 1.00 39.03 93 PRO A CA 1
ATOM 708 C C . PRO A 1 93 ? 8.756 -26.815 16.061 1.00 39.03 93 PRO A C 1
ATOM 710 O O . PRO A 1 93 ? 8.534 -27.614 15.157 1.00 39.03 93 PRO A O 1
ATOM 713 N N . GLY A 1 94 ? 9.732 -26.995 16.947 1.00 33.06 94 GLY A N 1
ATOM 714 C CA . GLY A 1 94 ? 10.554 -28.199 16.962 1.00 33.06 94 GLY A CA 1
ATOM 715 C C . GLY A 1 94 ? 11.902 -27.975 17.621 1.00 33.06 94 GLY A C 1
ATOM 716 O O . GLY A 1 94 ? 12.907 -27.937 16.926 1.00 33.06 94 GLY A O 1
ATOM 717 N N . GLN A 1 95 ? 11.884 -27.789 18.944 1.00 31.34 95 GLN A N 1
ATOM 718 C CA . GLN A 1 95 ? 12.880 -28.222 19.940 1.00 31.34 95 GLN A CA 1
ATOM 719 C C . GLN A 1 95 ? 12.791 -27.301 21.161 1.00 31.34 95 GLN A C 1
ATOM 721 O O . GLN A 1 95 ? 13.072 -26.103 21.102 1.00 31.34 95 GLN A O 1
ATOM 726 N N . GLY A 1 96 ? 12.300 -27.880 22.258 1.00 26.41 96 GLY A N 1
ATOM 727 C CA . GLY A 1 96 ? 12.103 -27.205 23.531 1.00 26.41 96 GLY A CA 1
ATOM 728 C C . GLY A 1 96 ? 13.420 -26.771 24.169 1.00 26.41 96 GLY A C 1
ATOM 729 O O . GLY A 1 96 ? 14.449 -27.428 24.044 1.00 26.41 96 GLY A O 1
ATOM 730 N N . SER A 1 97 ? 13.355 -25.652 24.885 1.00 26.58 97 SER A N 1
ATOM 731 C CA . SER A 1 97 ? 14.321 -25.334 25.937 1.00 26.58 97 SER A CA 1
ATOM 732 C C . SER A 1 97 ? 14.031 -26.205 27.174 1.00 26.58 97 SER A C 1
ATOM 734 O O . SER A 1 97 ? 12.877 -26.593 27.376 1.00 26.58 97 SER A O 1
ATOM 736 N N . PRO A 1 98 ? 15.045 -26.541 27.990 1.00 33.16 98 PRO A N 1
ATOM 737 C CA . PRO A 1 98 ? 14.948 -27.575 29.013 1.00 33.16 98 PRO A CA 1
ATOM 738 C C . PRO A 1 98 ? 14.213 -27.062 30.255 1.00 33.16 98 PRO A C 1
ATOM 740 O O . PRO A 1 98 ? 14.483 -25.958 30.726 1.00 33.16 98 PRO A O 1
ATOM 743 N N . GLY A 1 99 ? 13.320 -27.879 30.817 1.00 26.59 99 GLY A N 1
ATOM 744 C CA . GLY A 1 99 ? 12.775 -27.630 32.152 1.00 26.59 99 GLY A CA 1
ATOM 745 C C . GLY A 1 99 ? 11.365 -28.155 32.394 1.00 26.59 99 GLY A C 1
ATOM 746 O O . GLY A 1 99 ? 10.422 -27.372 32.377 1.00 26.59 99 GLY A O 1
ATOM 747 N N . ARG A 1 100 ? 11.259 -29.458 32.676 1.00 28.39 100 ARG A N 1
ATOM 748 C CA . ARG A 1 100 ? 10.478 -30.108 33.753 1.00 28.39 100 ARG A CA 1
ATOM 749 C C . ARG A 1 100 ? 10.102 -31.519 33.317 1.00 28.39 100 ARG A C 1
ATOM 751 O O . ARG A 1 100 ? 9.271 -31.711 32.438 1.00 28.39 100 ARG A O 1
ATOM 758 N N . GLU A 1 101 ? 10.750 -32.485 33.954 1.00 30.72 101 GLU A N 1
ATOM 759 C CA . GLU A 1 101 ? 10.398 -33.898 33.901 1.00 30.72 101 GLU A CA 1
ATOM 760 C C . GLU A 1 101 ? 8.977 -34.082 34.437 1.00 30.72 101 GLU A C 1
ATOM 762 O O . GLU A 1 101 ? 8.623 -33.601 35.516 1.00 30.72 101 GLU A O 1
ATOM 767 N N . SER A 1 102 ? 8.135 -34.741 33.653 1.00 28.83 102 SER A N 1
ATOM 768 C CA . SER A 1 102 ? 6.867 -35.310 34.092 1.00 28.83 102 SER A CA 1
ATOM 769 C C . SER A 1 102 ? 6.605 -36.504 33.187 1.00 28.83 102 SER A C 1
ATOM 771 O O . SER A 1 102 ? 6.425 -36.355 31.979 1.00 28.83 102 SER A O 1
ATOM 773 N N . GLU A 1 103 ? 6.708 -37.684 33.785 1.00 29.66 103 GLU A N 1
ATOM 774 C CA . GLU A 1 103 ? 6.549 -38.993 33.167 1.00 29.66 103 GLU A CA 1
ATOM 775 C C . GLU A 1 103 ? 5.232 -39.095 32.391 1.00 29.66 103 GLU A C 1
ATOM 777 O O . GLU A 1 103 ? 4.155 -38.821 32.920 1.00 29.66 103 GLU A O 1
ATOM 782 N N . CYS A 1 104 ? 5.301 -39.563 31.145 1.00 24.75 104 CYS A N 1
ATOM 783 C CA . CYS A 1 104 ? 4.155 -40.198 30.515 1.00 24.75 104 CYS A CA 1
ATOM 784 C C . CYS A 1 104 ? 4.627 -41.368 29.654 1.00 24.75 104 CYS A C 1
ATOM 786 O O . CYS A 1 104 ? 5.356 -41.215 28.675 1.00 24.75 104 CYS A O 1
ATOM 788 N N . VAL A 1 105 ? 4.236 -42.551 30.110 1.00 29.56 105 VAL A N 1
ATOM 789 C CA . VAL A 1 105 ? 4.525 -43.867 29.555 1.00 29.56 105 VAL A CA 1
ATOM 790 C C . VAL A 1 105 ? 3.752 -44.028 28.245 1.00 29.56 105 VAL A C 1
ATOM 792 O O . VAL A 1 105 ? 2.528 -43.911 28.249 1.00 29.56 105 VAL A O 1
ATOM 795 N N . ILE A 1 106 ? 4.434 -44.336 27.137 1.00 29.80 106 ILE A N 1
ATOM 796 C CA . ILE A 1 106 ? 3.779 -44.800 25.906 1.00 29.80 106 ILE A CA 1
ATOM 797 C C . ILE A 1 106 ? 4.316 -46.182 25.534 1.00 29.80 106 ILE A C 1
ATOM 799 O O . ILE A 1 106 ? 5.506 -46.391 25.310 1.00 29.80 106 ILE A O 1
ATOM 803 N N . SER A 1 107 ? 3.364 -47.112 25.526 1.00 28.39 107 SER A N 1
ATOM 804 C CA . SER A 1 107 ? 3.432 -48.512 25.131 1.00 28.39 107 SER A CA 1
ATOM 805 C C . SER A 1 107 ? 3.647 -48.678 23.620 1.00 28.39 107 SER A C 1
ATOM 807 O O . SER A 1 107 ? 3.240 -47.849 22.809 1.00 28.39 107 SER A O 1
ATOM 809 N N . THR A 1 108 ? 4.318 -49.772 23.271 1.00 28.53 108 THR A N 1
ATOM 810 C CA . THR A 1 108 ? 4.752 -50.203 21.942 1.00 28.53 108 THR A CA 1
ATOM 811 C C . THR A 1 108 ? 3.648 -50.842 21.092 1.00 28.53 108 THR A C 1
ATOM 813 O O . THR A 1 108 ? 2.903 -51.697 21.564 1.00 28.53 108 THR A O 1
ATOM 816 N N . SER A 1 109 ? 3.632 -50.485 19.803 1.00 31.30 109 SER A N 1
ATOM 817 C CA . SER A 1 109 ? 3.256 -51.246 18.581 1.00 31.30 109 SER A CA 1
ATOM 818 C C . SER A 1 109 ? 2.666 -50.242 17.573 1.00 31.30 109 SER A C 1
ATOM 820 O O . SER A 1 109 ? 1.960 -49.330 17.971 1.00 31.30 109 SER A O 1
ATOM 822 N N . GLY A 1 110 ? 2.944 -50.237 16.273 1.00 27.75 110 GLY A N 1
ATOM 823 C CA . GLY A 1 110 ? 3.533 -51.206 15.363 1.00 27.75 110 GLY A CA 1
ATOM 824 C C . GLY A 1 110 ? 3.850 -50.517 14.023 1.00 27.75 110 GLY A C 1
ATOM 825 O O . GLY A 1 110 ? 3.522 -49.351 13.814 1.00 27.75 110 GLY A O 1
ATOM 826 N N . ALA A 1 111 ? 4.563 -51.245 13.171 1.00 28.20 111 ALA A N 1
ATOM 827 C CA . ALA A 1 111 ? 5.245 -50.786 11.967 1.00 28.20 111 ALA A CA 1
ATOM 828 C C . ALA A 1 111 ? 4.323 -50.407 10.790 1.00 28.20 111 ALA A C 1
ATOM 830 O O . ALA A 1 111 ? 3.199 -50.894 10.695 1.00 28.20 111 ALA A O 1
ATOM 831 N N . GLY A 1 112 ? 4.853 -49.593 9.868 1.00 25.25 112 GLY A N 1
ATOM 832 C CA . GLY A 1 112 ? 4.219 -49.269 8.588 1.00 25.25 112 GLY A CA 1
ATOM 833 C C . GLY A 1 112 ? 5.001 -48.239 7.766 1.00 25.25 112 GLY A C 1
ATOM 834 O O . GLY A 1 112 ? 4.678 -47.060 7.794 1.00 25.25 112 GLY A O 1
ATOM 835 N N . ASP A 1 113 ? 6.021 -48.733 7.067 1.00 27.06 113 ASP A N 1
ATOM 836 C CA . ASP A 1 113 ? 6.568 -48.282 5.779 1.00 27.06 113 ASP A CA 1
ATOM 837 C C . ASP A 1 113 ? 7.214 -46.890 5.637 1.00 27.06 113 ASP A C 1
ATOM 839 O O . ASP A 1 113 ? 6.592 -45.844 5.464 1.00 27.06 113 ASP A O 1
ATOM 843 N N . ALA A 1 114 ? 8.549 -46.942 5.606 1.00 26.05 114 ALA A N 1
ATOM 844 C CA . ALA A 1 114 ? 9.444 -45.884 5.180 1.00 26.05 114 ALA A CA 1
ATOM 845 C C . ALA A 1 114 ? 9.348 -45.662 3.662 1.00 26.05 114 ALA A C 1
ATOM 847 O O . ALA A 1 114 ? 9.650 -46.557 2.874 1.00 26.05 114 ALA A O 1
ATOM 848 N N . PHE A 1 115 ? 9.006 -44.439 3.256 1.00 25.09 115 PHE A N 1
ATOM 849 C CA . PHE A 1 115 ? 9.226 -43.967 1.893 1.00 25.09 115 PHE A CA 1
ATOM 850 C C . PHE A 1 115 ? 10.512 -43.135 1.872 1.00 25.09 115 PHE A C 1
ATOM 852 O O . PHE A 1 115 ? 10.567 -42.026 2.407 1.00 25.09 115 PHE A O 1
ATOM 859 N N . CYS A 1 116 ? 11.569 -43.700 1.291 1.00 24.61 116 CYS A N 1
ATOM 860 C CA . CYS A 1 116 ? 12.804 -42.989 0.991 1.00 24.61 116 CYS A CA 1
ATOM 861 C C . CYS A 1 116 ? 12.528 -41.944 -0.096 1.00 24.61 116 CYS A C 1
ATOM 863 O O . CYS A 1 116 ? 12.421 -42.281 -1.273 1.00 24.61 116 CYS A O 1
ATOM 865 N N . ALA A 1 117 ? 12.428 -40.674 0.294 1.00 28.30 117 ALA A N 1
ATOM 866 C CA . ALA A 1 117 ? 12.591 -39.572 -0.641 1.00 28.30 117 ALA A CA 1
ATOM 867 C C . ALA A 1 117 ? 14.088 -39.446 -0.954 1.00 28.30 117 ALA A C 1
ATOM 869 O O . ALA A 1 117 ? 14.884 -39.033 -0.112 1.00 28.30 117 ALA A O 1
ATOM 870 N N . SER A 1 118 ? 14.446 -39.895 -2.151 1.00 29.88 118 SER A N 1
ATOM 871 C CA . SER A 1 118 ? 15.732 -39.693 -2.808 1.00 29.88 118 SER A CA 1
ATOM 872 C C . SER A 1 118 ? 16.152 -38.221 -2.809 1.00 29.88 118 SER A C 1
ATOM 874 O O . SER A 1 118 ? 15.308 -37.335 -2.964 1.00 29.88 118 SER A O 1
ATOM 876 N N . ASP A 1 119 ? 17.459 -37.999 -2.672 1.00 30.91 119 ASP A N 1
ATOM 877 C CA . ASP A 1 119 ? 18.133 -36.701 -2.733 1.00 30.91 119 ASP A CA 1
ATOM 878 C C . ASP A 1 119 ? 17.632 -35.817 -3.894 1.00 30.91 119 ASP A C 1
ATOM 880 O O . ASP A 1 119 ? 17.436 -36.318 -5.007 1.00 30.91 119 ASP A O 1
ATOM 884 N N . PRO A 1 120 ? 17.455 -34.496 -3.692 1.00 40.72 120 PRO A N 1
ATOM 885 C CA . PRO A 1 120 ? 17.225 -33.589 -4.807 1.00 40.72 120 PRO A CA 1
ATOM 886 C C . PRO A 1 120 ? 18.490 -33.520 -5.681 1.00 40.72 120 PRO A C 1
ATOM 888 O O . PRO A 1 120 ? 19.604 -33.447 -5.150 1.00 40.72 120 PRO A O 1
ATOM 891 N N . PRO A 1 121 ? 18.356 -33.524 -7.017 1.00 37.09 121 PRO A N 1
ATOM 892 C CA . PRO A 1 121 ? 19.506 -33.415 -7.892 1.00 37.09 121 PRO A CA 1
ATOM 893 C C . PRO A 1 121 ? 20.117 -32.014 -7.789 1.00 37.09 121 PRO A C 1
ATOM 895 O O . PRO A 1 121 ? 19.420 -31.010 -7.902 1.00 37.09 121 PRO A O 1
ATOM 898 N N . GLY A 1 122 ? 21.433 -32.015 -7.570 1.00 29.66 122 GLY A N 1
ATOM 899 C CA . GLY A 1 122 ? 22.448 -31.097 -8.088 1.00 29.66 122 GLY A CA 1
ATOM 900 C C . GLY A 1 122 ? 22.105 -29.617 -8.247 1.00 29.66 122 GLY A C 1
ATOM 901 O O . GLY A 1 122 ? 21.319 -29.232 -9.105 1.00 29.66 122 GLY A O 1
ATOM 902 N N . ASP A 1 123 ? 22.840 -28.805 -7.487 1.00 35.19 123 ASP A N 1
ATOM 903 C CA . ASP A 1 123 ? 23.224 -27.418 -7.755 1.00 35.19 123 ASP A CA 1
ATOM 904 C C . ASP A 1 123 ? 22.853 -26.898 -9.157 1.00 35.19 123 ASP A C 1
ATOM 906 O O . ASP A 1 123 ? 23.594 -27.055 -10.132 1.00 35.19 123 ASP A O 1
ATOM 910 N N . VAL A 1 124 ? 21.730 -26.180 -9.239 1.00 36.12 124 VAL A N 1
ATOM 911 C CA . VAL A 1 124 ? 21.529 -25.215 -10.318 1.00 36.12 124 VAL A CA 1
ATOM 912 C C . VAL A 1 124 ? 22.561 -24.119 -10.099 1.00 36.12 124 VAL A C 1
ATOM 914 O O . VAL A 1 124 ? 22.459 -23.311 -9.173 1.00 36.12 124 VAL A O 1
ATOM 917 N N . VAL A 1 125 ? 23.579 -24.112 -10.953 1.00 34.94 125 VAL A N 1
ATOM 918 C CA . VAL A 1 125 ? 24.522 -23.007 -11.095 1.00 34.94 125 VAL A CA 1
ATOM 919 C C . VAL A 1 125 ? 23.709 -21.748 -11.401 1.00 34.94 125 VAL A C 1
ATOM 921 O O . VAL A 1 125 ? 23.318 -21.507 -12.540 1.00 34.94 125 VAL A O 1
ATOM 924 N N . THR A 1 126 ? 23.430 -20.934 -10.382 1.00 36.81 126 THR A N 1
ATOM 925 C CA . THR A 1 126 ? 22.976 -19.561 -10.593 1.00 36.81 126 THR A CA 1
ATOM 926 C C . THR A 1 126 ? 24.159 -18.803 -11.174 1.00 36.81 126 THR A C 1
ATOM 928 O O . THR A 1 126 ? 25.088 -18.431 -10.448 1.00 36.81 126 THR A O 1
ATOM 931 N N . ASP A 1 127 ? 24.149 -18.633 -12.492 1.00 30.80 127 ASP A N 1
ATOM 932 C CA . ASP A 1 127 ? 25.042 -17.717 -13.182 1.00 30.80 127 ASP A CA 1
ATOM 933 C C . ASP A 1 127 ? 24.969 -16.345 -12.492 1.00 30.80 127 ASP A C 1
ATOM 935 O O . ASP A 1 127 ? 23.902 -15.739 -12.360 1.00 30.80 127 ASP A O 1
ATOM 939 N N . ARG A 1 128 ? 26.116 -15.867 -11.999 1.00 38.25 128 ARG A N 1
ATOM 940 C CA . ARG A 1 128 ? 26.264 -14.617 -11.234 1.00 38.25 128 ARG A CA 1
ATOM 941 C C . ARG A 1 128 ? 26.165 -13.368 -12.128 1.00 38.25 128 ARG A C 1
ATOM 943 O O . ARG A 1 128 ? 26.774 -12.346 -11.827 1.00 38.25 128 ARG A O 1
ATOM 950 N N . SER A 1 129 ? 25.407 -13.441 -13.219 1.00 42.41 129 SER A N 1
ATOM 951 C CA . SER A 1 129 ? 25.246 -12.387 -14.227 1.00 42.41 129 SER A CA 1
ATOM 952 C C . SER A 1 129 ? 23.882 -11.668 -14.173 1.00 42.41 129 SER A C 1
ATOM 954 O O . SER A 1 129 ? 23.708 -10.646 -14.832 1.00 42.41 129 SER A O 1
ATOM 956 N N . THR A 1 130 ? 22.925 -12.143 -13.359 1.00 50.00 130 THR A N 1
ATOM 957 C CA . THR A 1 130 ? 21.499 -11.728 -13.374 1.00 50.00 130 THR A CA 1
ATOM 958 C C . THR A 1 130 ? 21.028 -10.949 -12.133 1.00 50.00 130 THR A C 1
ATOM 960 O O . THR A 1 130 ? 19.835 -10.941 -11.822 1.00 50.00 130 THR A O 1
ATOM 963 N N . GLU A 1 131 ? 21.917 -10.273 -11.392 1.00 61.78 131 GLU A N 1
ATOM 964 C CA . GLU A 1 131 ? 21.532 -9.555 -10.162 1.00 61.78 131 GLU A CA 1
ATOM 965 C C . GLU A 1 131 ? 20.396 -8.536 -10.409 1.00 61.78 131 GLU A C 1
ATOM 967 O O . GLU A 1 131 ? 20.590 -7.447 -10.947 1.00 61.78 131 GLU A O 1
ATOM 972 N N . GLY A 1 132 ? 19.178 -8.898 -9.991 1.00 70.06 132 GLY A N 1
ATOM 973 C CA . GLY A 1 132 ? 18.001 -8.033 -10.037 1.00 70.06 132 GLY A CA 1
ATOM 974 C C . GLY A 1 132 ? 17.184 -8.059 -11.333 1.00 70.06 132 GLY A C 1
ATOM 975 O O . GLY A 1 132 ? 16.243 -7.273 -11.419 1.00 70.06 132 GLY A O 1
ATOM 976 N N . GLN A 1 133 ? 17.499 -8.911 -12.313 1.00 89.12 133 GLN A N 1
ATOM 977 C CA . GLN A 1 133 ? 16.705 -9.076 -13.545 1.00 89.12 133 GLN A CA 1
ATOM 978 C C . GLN A 1 133 ? 15.528 -10.049 -13.359 1.00 89.12 133 GLN A C 1
ATOM 980 O O . GLN A 1 133 ? 15.422 -10.716 -12.332 1.00 89.12 133 GLN A O 1
ATOM 985 N N . ALA A 1 134 ? 14.620 -10.126 -14.338 1.00 92.31 134 ALA A N 1
ATOM 986 C CA . ALA A 1 134 ? 13.531 -11.102 -14.302 1.00 92.31 134 ALA A CA 1
ATOM 987 C C . ALA A 1 134 ? 14.075 -12.543 -14.238 1.00 92.31 134 ALA A C 1
ATOM 989 O O . ALA A 1 134 ? 15.034 -12.882 -14.927 1.00 92.31 134 ALA A O 1
ATOM 990 N N . VAL A 1 135 ? 13.446 -13.383 -13.419 1.00 92.56 135 VAL A N 1
ATOM 991 C CA . VAL A 1 135 ? 13.802 -14.792 -13.219 1.00 92.56 135 VAL A CA 1
ATOM 992 C C . VAL A 1 135 ? 12.874 -15.655 -14.063 1.00 92.56 135 VAL A C 1
ATOM 994 O O . VAL A 1 135 ? 11.656 -15.511 -13.964 1.00 92.56 135 VAL A O 1
ATOM 997 N N . VAL A 1 136 ? 13.437 -16.540 -14.885 1.00 92.12 136 VAL A N 1
ATOM 998 C CA . VAL A 1 136 ? 12.672 -17.496 -15.699 1.00 92.12 136 VAL A CA 1
ATOM 999 C C . VAL A 1 136 ? 12.335 -18.719 -14.848 1.00 92.12 136 VAL A C 1
ATOM 1001 O O . VAL A 1 136 ? 13.230 -19.334 -14.271 1.00 92.12 136 VAL A O 1
ATOM 1004 N N . GLY A 1 137 ? 11.043 -19.029 -14.729 1.00 84.88 137 GLY A N 1
ATOM 1005 C CA . GLY A 1 137 ? 10.557 -20.217 -14.027 1.00 84.88 137 GLY A CA 1
ATOM 1006 C C . GLY A 1 137 ? 10.671 -21.497 -14.860 1.00 84.88 137 GLY A C 1
ATOM 1007 O O . GLY A 1 137 ? 10.979 -21.458 -16.049 1.00 84.88 137 GLY A O 1
ATOM 1008 N N . GLU A 1 138 ? 1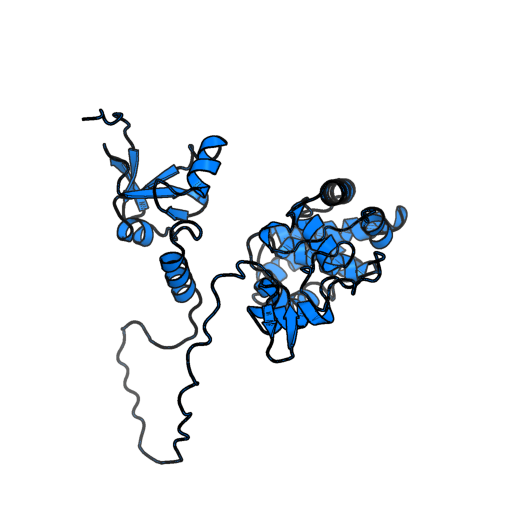0.365 -22.641 -14.244 1.00 85.19 138 GLU A N 1
ATOM 1009 C CA . GLU A 1 138 ? 10.315 -23.954 -14.919 1.00 85.19 138 GLU A CA 1
ATOM 1010 C C . GLU A 1 138 ? 9.264 -24.011 -16.043 1.00 85.19 138 GLU A C 1
ATOM 1012 O O . GLU A 1 138 ? 9.386 -24.794 -16.979 1.00 85.19 138 GLU A O 1
ATOM 1017 N N . ASP A 1 139 ? 8.256 -23.141 -15.978 1.00 90.50 139 ASP A N 1
ATOM 1018 C CA . ASP A 1 139 ? 7.230 -22.944 -17.005 1.00 90.50 139 ASP A CA 1
ATOM 1019 C C . ASP A 1 139 ? 7.700 -22.082 -18.193 1.00 90.50 139 ASP A C 1
ATOM 1021 O O . ASP A 1 139 ? 6.917 -21.785 -19.094 1.00 90.50 139 ASP A O 1
ATOM 1025 N N . GLY A 1 140 ? 8.966 -21.653 -18.197 1.00 92.81 140 GLY A N 1
ATOM 1026 C CA . GLY A 1 140 ? 9.545 -20.793 -19.227 1.00 92.81 140 GLY A CA 1
ATOM 1027 C C . GLY A 1 140 ? 9.127 -19.323 -19.130 1.00 92.81 140 GLY A C 1
ATOM 1028 O O . GLY A 1 140 ? 9.539 -18.521 -19.969 1.00 92.81 140 GLY A O 1
ATOM 1029 N N . LEU A 1 141 ? 8.343 -18.930 -18.118 1.00 94.25 141 LEU A N 1
ATOM 1030 C CA . LEU A 1 141 ? 7.873 -17.555 -17.958 1.00 94.25 141 LEU A CA 1
ATOM 1031 C C . LEU A 1 141 ? 8.830 -16.739 -17.083 1.00 94.25 141 LEU A C 1
ATOM 1033 O O . LEU A 1 141 ? 9.118 -17.089 -15.935 1.00 94.25 141 LEU A O 1
ATOM 1037 N N . GLY A 1 142 ? 9.276 -15.594 -17.605 1.00 96.00 142 GLY A N 1
ATOM 1038 C CA . GLY A 1 142 ? 10.038 -14.610 -16.840 1.00 96.00 142 GLY A CA 1
ATOM 1039 C C . GLY A 1 142 ? 9.161 -13.847 -15.845 1.00 96.00 142 GLY A C 1
ATOM 1040 O O . GLY A 1 142 ? 8.029 -13.464 -16.161 1.00 96.00 142 GLY A O 1
ATOM 1041 N N . ARG A 1 143 ? 9.663 -13.618 -14.628 1.00 95.88 143 ARG A N 1
ATOM 1042 C CA . ARG A 1 143 ? 8.939 -12.940 -13.537 1.00 95.88 143 ARG A CA 1
ATOM 1043 C C . ARG A 1 143 ? 9.829 -12.006 -12.734 1.00 95.88 143 ARG A C 1
ATOM 1045 O O . ARG A 1 143 ? 11.033 -12.216 -12.623 1.00 95.88 143 ARG A O 1
ATOM 1052 N N . CYS A 1 144 ? 9.239 -10.981 -12.127 1.00 94.94 144 CYS A N 1
ATOM 1053 C CA . CYS A 1 144 ? 9.968 -10.083 -11.234 1.00 94.94 144 CYS A CA 1
ATOM 1054 C C . CYS A 1 144 ? 10.583 -10.850 -10.046 1.00 94.94 144 CYS A C 1
ATOM 1056 O O . CYS A 1 144 ? 9.939 -11.720 -9.461 1.00 94.94 144 CYS A O 1
ATOM 1058 N N . VAL A 1 145 ? 11.806 -10.487 -9.632 1.00 90.94 145 VAL A N 1
ATOM 1059 C CA . VAL A 1 145 ? 12.562 -11.202 -8.575 1.00 90.94 145 VAL A CA 1
ATOM 1060 C C . VAL A 1 145 ? 11.773 -11.348 -7.271 1.00 90.94 145 VAL A C 1
ATOM 1062 O O . VAL A 1 145 ? 11.836 -12.373 -6.598 1.00 90.94 145 VAL A O 1
ATOM 1065 N N . TRP A 1 146 ? 11.008 -10.323 -6.889 1.00 90.25 146 TRP A N 1
ATOM 1066 C CA . TRP A 1 146 ? 10.229 -10.362 -5.652 1.00 90.25 146 TRP A CA 1
ATOM 1067 C C . TRP A 1 146 ? 9.071 -11.371 -5.716 1.00 90.25 146 TRP A C 1
ATOM 1069 O O . TRP A 1 146 ? 8.688 -11.916 -4.675 1.00 90.25 146 TRP A O 1
ATOM 1079 N N . ALA A 1 147 ? 8.540 -11.651 -6.910 1.00 92.12 147 ALA A N 1
ATOM 1080 C CA . ALA A 1 147 ? 7.383 -12.520 -7.111 1.00 92.12 147 ALA A CA 1
ATOM 1081 C C . ALA A 1 147 ? 7.719 -13.991 -6.835 1.00 92.12 147 ALA A C 1
ATOM 1083 O O . ALA A 1 147 ? 6.961 -14.681 -6.159 1.00 92.12 147 ALA A O 1
ATOM 1084 N N . VAL A 1 148 ? 8.901 -14.448 -7.259 1.00 89.06 148 VAL A N 1
ATOM 1085 C CA . VAL A 1 148 ? 9.323 -15.861 -7.155 1.00 89.06 148 VAL A CA 1
ATOM 1086 C C . VAL A 1 148 ? 9.748 -16.289 -5.744 1.00 89.06 148 VAL A C 1
ATOM 1088 O O . VAL A 1 148 ? 10.063 -17.448 -5.505 1.00 89.06 148 VAL A O 1
ATOM 1091 N N . SER A 1 149 ? 9.738 -15.369 -4.776 1.00 84.19 149 SER A N 1
ATOM 1092 C CA . SER A 1 149 ? 10.157 -15.649 -3.396 1.00 84.19 149 SER A CA 1
ATOM 1093 C C . SER A 1 149 ? 9.176 -16.510 -2.591 1.00 84.19 149 SER A C 1
ATOM 1095 O O . SER A 1 149 ? 9.556 -17.057 -1.555 1.00 84.19 149 SER A O 1
ATOM 1097 N N . HIS A 1 150 ? 7.905 -16.578 -3.005 1.00 90.56 150 HIS A N 1
ATOM 1098 C CA . HIS A 1 150 ? 6.853 -17.304 -2.292 1.00 90.56 150 HIS A CA 1
ATOM 1099 C C . HIS A 1 150 ? 5.639 -17.566 -3.207 1.00 90.56 150 HIS A C 1
ATOM 1101 O O . HIS A 1 150 ? 5.239 -16.638 -3.914 1.00 90.56 150 HIS A O 1
ATOM 1107 N N . PRO A 1 151 ? 4.959 -18.732 -3.134 1.00 90.62 151 PRO A N 1
ATOM 1108 C CA . PRO A 1 151 ? 3.804 -19.049 -3.990 1.00 90.62 151 PRO A CA 1
ATOM 1109 C C . PRO A 1 151 ? 2.676 -18.007 -3.957 1.00 90.62 151 PRO A C 1
ATOM 1111 O O . PRO A 1 151 ? 2.076 -17.687 -4.976 1.00 90.62 151 PRO A O 1
ATOM 1114 N N . LEU A 1 152 ? 2.414 -17.421 -2.785 1.00 91.88 152 LEU A N 1
ATOM 1115 C CA . LEU A 1 152 ? 1.416 -16.355 -2.651 1.00 91.88 152 LEU A CA 1
ATOM 1116 C C . LEU A 1 152 ? 1.807 -15.065 -3.401 1.00 91.88 152 LEU A C 1
ATOM 1118 O O . LEU A 1 152 ? 0.947 -14.433 -4.005 1.00 91.88 152 LEU A O 1
ATOM 1122 N N . ASN A 1 153 ? 3.092 -14.685 -3.391 1.00 94.19 153 ASN A N 1
ATOM 1123 C CA . ASN A 1 153 ? 3.570 -13.532 -4.164 1.00 94.19 153 ASN A CA 1
ATOM 1124 C C . ASN A 1 153 ? 3.518 -13.826 -5.663 1.00 94.19 153 ASN A C 1
ATOM 1126 O O . ASN A 1 153 ? 3.129 -12.951 -6.428 1.00 94.19 153 ASN A O 1
ATOM 1130 N N . LEU A 1 154 ? 3.880 -15.050 -6.053 1.00 93.06 154 LEU A N 1
ATOM 1131 C CA . LEU A 1 154 ? 3.826 -15.529 -7.428 1.00 93.06 154 LEU A CA 1
ATOM 1132 C C . LEU A 1 154 ? 2.404 -15.427 -7.989 1.00 93.06 154 LEU A C 1
ATOM 1134 O O . LEU A 1 154 ? 2.190 -14.787 -9.012 1.00 93.06 154 LEU A O 1
ATOM 1138 N N . HIS A 1 155 ? 1.423 -15.978 -7.271 1.00 95.88 155 HIS A N 1
ATOM 1139 C CA . HIS A 1 155 ? 0.021 -15.912 -7.676 1.00 95.88 155 HIS A CA 1
ATOM 1140 C C . HIS A 1 155 ? -0.481 -14.466 -7.783 1.00 95.88 155 HIS A C 1
ATOM 1142 O O . HIS A 1 155 ? -1.093 -14.100 -8.783 1.00 95.88 155 HIS A O 1
ATOM 1148 N N . TYR A 1 156 ? -0.186 -13.626 -6.785 1.00 98.06 156 TYR A N 1
ATOM 1149 C CA . TYR A 1 156 ? -0.569 -12.213 -6.804 1.00 98.06 156 TYR A CA 1
ATOM 1150 C C . TYR A 1 156 ? 0.059 -11.444 -7.969 1.00 98.06 156 TYR A C 1
ATOM 1152 O O . TYR A 1 156 ? -0.620 -10.658 -8.621 1.00 98.06 156 TYR A O 1
ATOM 1160 N N . HIS A 1 157 ? 1.338 -11.680 -8.253 1.00 98.06 157 HIS A N 1
ATOM 1161 C CA . HIS A 1 157 ? 2.033 -11.084 -9.389 1.00 98.06 157 HIS A CA 1
ATOM 1162 C C . HIS A 1 157 ? 1.390 -11.484 -10.722 1.00 98.06 157 HIS A C 1
ATOM 1164 O O . HIS A 1 157 ? 1.094 -10.625 -11.544 1.00 98.06 157 HIS A O 1
ATOM 1170 N N . ASP A 1 158 ? 1.134 -12.777 -10.923 1.00 97.38 158 ASP A N 1
ATOM 1171 C CA . ASP A 1 158 ? 0.664 -13.290 -12.213 1.00 97.38 158 ASP A CA 1
ATOM 1172 C C . ASP A 1 158 ? -0.808 -12.952 -12.496 1.00 97.38 158 ASP A C 1
ATOM 1174 O O . ASP A 1 158 ? -1.216 -12.917 -13.658 1.00 97.38 158 ASP A O 1
ATOM 1178 N N . THR A 1 159 ? -1.613 -12.717 -11.455 1.00 96.69 159 THR A N 1
ATOM 1179 C CA . THR A 1 159 ? -3.078 -12.616 -11.592 1.00 96.69 159 THR A CA 1
ATOM 1180 C C . THR A 1 159 ? -3.683 -11.287 -11.154 1.00 96.69 159 THR A C 1
ATOM 1182 O O . THR A 1 159 ? -4.825 -11.014 -11.516 1.00 96.69 159 THR A O 1
ATOM 1185 N N . GLU A 1 160 ? -2.962 -10.451 -10.402 1.00 97.94 160 GLU A N 1
ATOM 1186 C CA . GLU A 1 160 ? -3.530 -9.222 -9.832 1.00 97.94 160 GLU A CA 1
ATOM 1187 C C . GLU A 1 160 ? -2.642 -7.986 -9.994 1.00 97.94 160 GLU A C 1
ATOM 1189 O O . GLU A 1 160 ? -3.144 -6.917 -10.333 1.00 97.94 160 GLU A O 1
ATOM 1194 N N . TRP A 1 161 ? -1.349 -8.088 -9.682 1.00 98.44 161 TRP A N 1
ATOM 1195 C CA . TRP A 1 161 ? -0.467 -6.925 -9.625 1.00 98.44 161 TRP A CA 1
ATOM 1196 C C . TRP A 1 161 ? -0.223 -6.349 -11.021 1.00 98.44 161 TRP A C 1
ATOM 1198 O O . TRP A 1 161 ? 0.004 -7.080 -11.983 1.00 98.44 161 TRP A O 1
ATOM 1208 N N . GLY A 1 162 ? -0.285 -5.023 -11.135 1.00 97.56 162 GLY A N 1
ATOM 1209 C CA . GLY A 1 162 ? -0.133 -4.339 -12.416 1.00 97.56 162 GLY A CA 1
ATOM 1210 C C . GLY A 1 162 ? -1.347 -4.450 -13.344 1.00 97.56 162 GLY A C 1
ATOM 1211 O O . GLY A 1 162 ? -1.294 -3.919 -14.449 1.00 97.56 162 GLY A O 1
ATOM 1212 N N . LEU A 1 163 ? -2.453 -5.076 -12.922 1.00 97.75 163 LEU A N 1
ATOM 1213 C CA . LEU A 1 163 ? -3.713 -5.048 -13.670 1.00 97.75 163 LEU A CA 1
ATOM 1214 C C . LEU A 1 163 ? -4.601 -3.866 -13.246 1.00 97.75 163 LEU A C 1
ATOM 1216 O O . LEU A 1 163 ? -4.670 -3.573 -12.049 1.00 97.75 163 LEU A O 1
ATOM 1220 N N . PRO A 1 164 ? -5.329 -3.218 -14.183 1.00 97.94 164 PRO A N 1
ATOM 1221 C CA . PRO A 1 164 ? -6.214 -2.100 -13.886 1.00 97.94 164 PRO A CA 1
ATOM 1222 C C . PRO A 1 164 ? -7.257 -2.449 -12.828 1.00 97.94 164 PRO A C 1
ATOM 1224 O O . PRO A 1 164 ? -8.130 -3.290 -13.044 1.00 97.94 164 PRO A O 1
ATOM 1227 N N . VAL A 1 165 ? -7.205 -1.752 -11.695 1.00 98.19 165 VAL A N 1
ATOM 1228 C CA . VAL A 1 165 ? -8.264 -1.796 -10.679 1.00 98.19 165 VAL A CA 1
ATOM 1229 C C . VAL A 1 165 ? -9.067 -0.504 -10.743 1.00 98.19 165 VAL A C 1
ATOM 1231 O O . VAL A 1 165 ? -8.519 0.592 -10.606 1.00 98.19 165 VAL A O 1
ATOM 1234 N N . ARG A 1 166 ? -10.380 -0.647 -10.931 1.00 97.38 166 ARG A N 1
ATOM 1235 C CA . ARG A 1 166 ? -11.354 0.449 -10.925 1.00 97.38 166 ARG A CA 1
ATOM 1236 C C . ARG A 1 166 ? -12.424 0.219 -9.866 1.00 97.38 166 ARG A C 1
ATOM 1238 O O . ARG A 1 166 ? -12.629 -0.903 -9.404 1.00 97.38 166 ARG A O 1
ATOM 1245 N N . GLY A 1 167 ? -13.123 1.287 -9.517 1.00 97.06 167 GLY A N 1
ATOM 1246 C CA . GLY A 1 167 ? -14.226 1.272 -8.566 1.00 97.06 167 GLY A CA 1
ATOM 1247 C C . GLY A 1 167 ? -13.796 1.628 -7.146 1.00 97.06 167 GLY A C 1
ATOM 1248 O O . GLY A 1 167 ? -12.721 1.266 -6.666 1.00 97.06 167 GLY A O 1
ATOM 1249 N N . GLU A 1 168 ? -14.678 2.350 -6.460 1.00 97.69 168 GLU A N 1
ATOM 1250 C CA . GLU A 1 168 ? -14.405 2.983 -5.170 1.00 97.69 168 GLU A CA 1
ATOM 1251 C C . GLU A 1 168 ? -13.997 1.979 -4.083 1.00 97.69 168 GLU A C 1
ATOM 1253 O O . GLU A 1 168 ? -12.954 2.144 -3.453 1.00 97.69 168 GLU A O 1
ATOM 1258 N N . GLN A 1 169 ? -14.773 0.906 -3.905 1.00 98.38 169 GLN A N 1
ATOM 1259 C CA . GLN A 1 169 ? -14.512 -0.116 -2.889 1.00 98.38 169 GLN A CA 1
ATOM 1260 C C . GLN A 1 169 ? -13.174 -0.833 -3.124 1.00 98.38 169 GLN A C 1
ATOM 1262 O O . GLN A 1 169 ? -12.382 -1.009 -2.197 1.00 98.38 169 GLN A O 1
ATOM 1267 N N . ALA A 1 170 ? -12.894 -1.220 -4.373 1.00 98.38 170 ALA A N 1
ATOM 1268 C CA . ALA A 1 170 ? -11.669 -1.929 -4.727 1.00 98.38 170 ALA A CA 1
ATOM 1269 C C . ALA A 1 170 ? -10.428 -1.048 -4.510 1.00 98.38 170 ALA A C 1
ATOM 1271 O O . ALA A 1 170 ? -9.426 -1.504 -3.958 1.00 98.38 170 ALA A O 1
ATOM 1272 N N . LEU A 1 171 ? -10.504 0.231 -4.883 1.00 98.75 171 LEU A N 1
ATOM 1273 C CA . LEU A 1 171 ? -9.427 1.196 -4.659 1.00 98.75 171 LEU A CA 1
ATOM 1274 C C . LEU A 1 171 ? -9.248 1.532 -3.174 1.00 98.75 171 LEU A C 1
ATOM 1276 O O . LEU A 1 171 ? -8.113 1.660 -2.709 1.00 98.75 171 LEU A O 1
ATOM 1280 N N . PHE A 1 172 ? -10.337 1.610 -2.406 1.00 98.88 172 PHE A N 1
ATOM 1281 C CA . PHE A 1 172 ? -10.271 1.808 -0.960 1.00 98.88 172 PHE A CA 1
ATOM 1282 C C . PHE A 1 172 ? -9.621 0.616 -0.238 1.00 98.88 172 PHE A C 1
ATOM 1284 O O . PHE A 1 172 ? -8.776 0.825 0.641 1.00 98.88 172 PHE A O 1
ATOM 1291 N N . GLU A 1 173 ? -9.932 -0.622 -0.647 1.00 98.75 173 GLU A N 1
ATOM 1292 C CA . GLU A 1 173 ? -9.218 -1.819 -0.183 1.00 98.75 173 GLU A CA 1
ATOM 1293 C C . GLU A 1 173 ? -7.713 -1.680 -0.458 1.00 98.75 173 GLU A C 1
ATOM 1295 O O . GLU A 1 173 ? -6.906 -1.814 0.465 1.00 98.75 173 GLU A O 1
ATOM 1300 N N . ARG A 1 174 ? -7.319 -1.357 -1.699 1.00 98.44 174 ARG A N 1
ATOM 1301 C CA . ARG A 1 174 ? -5.902 -1.238 -2.085 1.00 98.44 174 ARG A CA 1
ATOM 1302 C C . ARG A 1 174 ? -5.169 -0.172 -1.275 1.00 98.44 174 ARG A C 1
ATOM 1304 O O . ARG A 1 174 ? -4.167 -0.496 -0.645 1.00 98.44 174 ARG A O 1
ATOM 1311 N N . ILE A 1 175 ? -5.693 1.054 -1.200 1.00 98.00 175 ILE A N 1
ATOM 1312 C CA . ILE A 1 175 ? -5.091 2.141 -0.404 1.00 98.00 175 ILE A CA 1
ATOM 1313 C C . ILE A 1 175 ? -4.896 1.720 1.051 1.00 98.00 175 ILE A C 1
ATOM 1315 O O . ILE A 1 175 ? -3.850 1.986 1.649 1.00 98.00 175 ILE A O 1
ATOM 1319 N N . THR A 1 176 ? -5.902 1.066 1.631 1.00 98.69 176 THR A N 1
ATOM 1320 C CA . THR A 1 176 ? -5.836 0.646 3.028 1.00 98.69 176 THR A CA 1
ATOM 1321 C C . THR A 1 176 ? -4.746 -0.407 3.224 1.00 98.69 176 THR A C 1
ATOM 1323 O O . THR A 1 176 ? -3.917 -0.265 4.122 1.00 98.69 176 THR A O 1
ATOM 1326 N N . LEU A 1 177 ? -4.677 -1.426 2.365 1.00 98.56 177 LEU A N 1
ATOM 1327 C CA . LEU A 1 177 ? -3.643 -2.463 2.443 1.00 98.56 177 LEU A CA 1
ATOM 1328 C C . LEU A 1 177 ? -2.226 -1.894 2.249 1.00 98.56 177 LEU A C 1
ATOM 1330 O O . LEU A 1 177 ? -1.324 -2.260 3.008 1.00 98.56 177 LEU A O 1
ATOM 1334 N N . GLU A 1 178 ? -2.039 -0.945 1.328 1.00 97.88 178 GLU A N 1
ATOM 1335 C CA . GLU A 1 178 ? -0.758 -0.248 1.134 1.00 97.88 178 GLU A CA 1
ATOM 1336 C C . GLU A 1 178 ? -0.355 0.575 2.373 1.00 97.88 178 GLU A C 1
ATOM 1338 O O . GLU A 1 178 ? 0.796 0.545 2.822 1.00 97.88 178 GLU A O 1
ATOM 1343 N N . ALA A 1 179 ? -1.308 1.240 3.034 1.00 97.06 179 ALA A N 1
ATOM 1344 C CA . ALA A 1 179 ? -1.050 1.901 4.315 1.00 97.06 179 ALA A CA 1
ATOM 1345 C C . ALA A 1 179 ? -0.621 0.894 5.406 1.00 97.06 179 ALA A C 1
ATOM 1347 O O . ALA A 1 179 ? 0.294 1.152 6.208 1.00 97.06 179 ALA A O 1
ATOM 1348 N N . PHE A 1 180 ? -1.235 -0.294 5.431 1.00 97.81 180 PHE A N 1
ATOM 1349 C CA . PHE A 1 180 ? -0.863 -1.362 6.359 1.00 97.81 180 PHE A CA 1
ATOM 1350 C C . PHE A 1 180 ? 0.514 -1.968 6.085 1.00 97.81 180 PHE A C 1
ATOM 1352 O O . PHE A 1 180 ? 1.192 -2.337 7.050 1.00 97.81 180 PHE A O 1
ATOM 1359 N N . GLN A 1 181 ? 0.990 -1.937 4.841 1.00 94.75 181 GLN A N 1
ATOM 1360 C CA . GLN A 1 181 ? 2.309 -2.437 4.456 1.00 94.75 181 GLN A CA 1
ATOM 1361 C C . GLN A 1 181 ? 3.473 -1.659 5.085 1.00 94.75 181 GLN A C 1
ATOM 1363 O O . GLN A 1 181 ? 4.505 -2.266 5.365 1.00 94.75 181 GLN A O 1
ATOM 1368 N N . ALA A 1 182 ? 3.331 -0.361 5.386 1.00 87.56 182 ALA A N 1
ATOM 1369 C CA . ALA A 1 182 ? 4.445 0.453 5.889 1.00 87.56 182 ALA A CA 1
ATOM 1370 C C . ALA A 1 182 ? 5.167 -0.186 7.102 1.00 87.56 182 ALA A C 1
ATOM 1372 O O . ALA A 1 182 ? 4.583 -0.317 8.184 1.00 87.56 182 ALA A O 1
ATOM 1373 N N . GLY A 1 183 ? 6.440 -0.559 6.916 1.00 85.12 183 GLY A N 1
ATOM 1374 C CA . GLY A 1 183 ? 7.285 -1.221 7.922 1.00 85.12 183 GLY A CA 1
ATOM 1375 C C . GLY A 1 183 ? 7.236 -2.758 7.930 1.00 85.12 183 GLY A C 1
ATOM 1376 O O . GLY A 1 183 ? 7.850 -3.371 8.802 1.00 85.12 183 GLY A O 1
ATOM 1377 N N . LEU A 1 184 ? 6.533 -3.379 6.980 1.00 92.19 184 LEU A N 1
ATOM 1378 C CA . LEU A 1 184 ? 6.348 -4.827 6.839 1.00 92.19 184 LEU A CA 1
ATOM 1379 C C . LEU A 1 184 ? 6.638 -5.283 5.399 1.00 92.19 184 LEU A C 1
ATOM 1381 O O . LEU A 1 184 ? 6.734 -4.473 4.476 1.00 92.19 184 LEU A O 1
ATOM 1385 N N . SER A 1 185 ? 6.772 -6.594 5.189 1.00 93.06 185 SER A N 1
ATOM 1386 C CA . SER A 1 185 ? 6.777 -7.152 3.831 1.00 93.06 185 SER A CA 1
ATOM 1387 C C . SER A 1 185 ? 5.363 -7.163 3.245 1.00 93.06 185 SER A C 1
ATOM 1389 O O . SER A 1 185 ? 4.400 -7.404 3.975 1.00 93.06 185 SER A O 1
ATOM 1391 N N . TRP A 1 186 ? 5.236 -6.989 1.925 1.00 94.50 186 TRP A N 1
ATOM 1392 C CA . TRP A 1 186 ? 3.945 -7.140 1.242 1.00 94.50 186 TRP A CA 1
ATOM 1393 C C . TRP A 1 186 ? 3.335 -8.532 1.453 1.00 94.50 186 TRP A C 1
ATOM 1395 O O . TRP A 1 186 ? 2.154 -8.636 1.763 1.00 94.50 186 TRP A O 1
ATOM 1405 N N . LEU A 1 187 ? 4.159 -9.589 1.439 1.00 94.06 187 LEU A N 1
ATOM 1406 C CA . LEU A 1 187 ? 3.732 -10.959 1.754 1.00 94.06 187 LEU A CA 1
ATOM 1407 C C . LEU A 1 187 ? 2.968 -11.055 3.088 1.00 94.06 187 LEU A C 1
ATOM 1409 O O . LEU A 1 187 ? 1.994 -11.795 3.183 1.00 94.06 187 LEU A O 1
ATOM 1413 N N . THR A 1 188 ? 3.372 -10.284 4.108 1.00 95.19 188 THR A N 1
ATOM 1414 C CA . THR A 1 188 ? 2.667 -10.256 5.404 1.00 95.19 188 THR A CA 1
ATOM 1415 C C . THR A 1 188 ? 1.245 -9.719 5.256 1.00 95.19 188 THR A C 1
ATOM 1417 O O . THR A 1 188 ? 0.324 -10.229 5.890 1.00 95.19 188 THR A O 1
ATOM 1420 N N . ILE A 1 189 ? 1.062 -8.686 4.433 1.00 97.69 189 ILE A N 1
ATOM 1421 C CA . ILE A 1 189 ? -0.249 -8.083 4.180 1.00 97.69 189 ILE A CA 1
ATOM 1422 C C . ILE A 1 189 ? -1.099 -9.000 3.312 1.00 97.69 189 ILE A C 1
ATOM 1424 O O . ILE A 1 189 ? -2.246 -9.271 3.656 1.00 97.69 189 ILE A O 1
ATOM 1428 N N . LEU A 1 190 ? -0.520 -9.541 2.242 1.00 96.31 190 LEU A N 1
ATOM 1429 C CA . LEU A 1 190 ? -1.202 -10.430 1.313 1.00 96.31 190 LEU A CA 1
ATOM 1430 C C . LEU A 1 190 ? -1.711 -11.704 2.005 1.00 96.31 190 LEU A C 1
ATOM 1432 O O . LEU A 1 190 ? -2.874 -12.062 1.840 1.00 96.31 190 LEU A O 1
ATOM 1436 N N . ALA A 1 191 ? -0.898 -12.325 2.866 1.00 96.94 191 ALA A N 1
ATOM 1437 C CA . ALA A 1 191 ? -1.306 -13.489 3.660 1.00 96.94 191 ALA A CA 1
ATOM 1438 C C . ALA A 1 191 ? -2.453 -13.178 4.638 1.00 96.94 191 ALA A C 1
ATOM 1440 O O . ALA A 1 191 ? -3.271 -14.042 4.941 1.00 96.94 191 ALA A O 1
ATOM 1441 N N . LYS A 1 192 ? -2.533 -11.934 5.123 1.00 98.25 192 LYS A N 1
ATOM 1442 C CA . LYS A 1 192 ? -3.584 -11.467 6.037 1.00 98.25 192 LYS A CA 1
ATOM 1443 C C . LYS A 1 192 ? -4.790 -10.870 5.313 1.00 98.25 192 LYS A C 1
ATOM 1445 O O . LYS A 1 192 ? -5.772 -10.530 5.968 1.00 98.25 192 LYS A O 1
ATOM 1450 N N . ARG A 1 193 ? -4.753 -10.729 3.985 1.00 98.38 193 ARG A N 1
ATOM 1451 C CA . ARG A 1 193 ? -5.785 -10.031 3.206 1.00 98.38 193 ARG A CA 1
ATOM 1452 C C . ARG A 1 193 ? -7.199 -10.595 3.405 1.00 98.38 193 ARG A C 1
ATOM 1454 O O . ARG A 1 193 ? -8.106 -9.779 3.566 1.00 98.38 193 ARG A O 1
ATOM 1461 N N . PRO A 1 194 ? -7.427 -11.925 3.481 1.00 98.38 194 PRO A N 1
ATOM 1462 C CA . PRO A 1 194 ? -8.751 -12.456 3.811 1.00 98.38 194 PRO A CA 1
ATOM 1463 C C . PRO A 1 194 ? -9.248 -11.996 5.190 1.00 98.38 194 PRO A C 1
ATOM 1465 O O . PRO A 1 194 ? -10.386 -11.554 5.312 1.00 98.38 194 PRO A O 1
ATOM 1468 N N . ALA A 1 195 ? -8.379 -12.007 6.207 1.00 98.56 195 ALA A N 1
ATOM 1469 C CA . ALA A 1 195 ? -8.719 -11.518 7.543 1.00 98.56 195 ALA A CA 1
ATOM 1470 C C . ALA A 1 195 ? -8.995 -10.008 7.540 1.00 98.56 195 ALA A C 1
ATOM 1472 O O . ALA A 1 195 ? -9.961 -9.569 8.150 1.00 98.56 195 ALA A O 1
ATOM 1473 N N . PHE A 1 196 ? -8.210 -9.219 6.798 1.00 98.69 196 PHE A N 1
ATOM 1474 C CA . PHE A 1 196 ? -8.475 -7.793 6.598 1.00 98.69 196 PHE A CA 1
ATOM 1475 C C . PHE A 1 196 ? -9.852 -7.544 5.971 1.00 98.69 196 PHE A C 1
ATOM 1477 O O . PHE A 1 196 ? -10.588 -6.695 6.462 1.00 98.69 196 PHE A O 1
ATOM 1484 N N . ARG A 1 197 ? -10.238 -8.300 4.937 1.00 98.69 197 ARG A N 1
ATOM 1485 C CA . ARG A 1 197 ? -11.572 -8.177 4.328 1.00 98.69 197 ARG A CA 1
ATOM 1486 C C . ARG A 1 197 ? -12.678 -8.449 5.341 1.00 98.69 197 ARG A C 1
ATOM 1488 O O . ARG A 1 197 ? -13.600 -7.650 5.431 1.00 98.69 197 ARG A O 1
ATOM 1495 N N . THR A 1 198 ? -12.575 -9.505 6.144 1.00 98.50 198 THR A N 1
ATOM 1496 C CA . THR A 1 198 ? -13.556 -9.772 7.209 1.00 98.50 198 THR A CA 1
ATOM 1497 C C . THR A 1 198 ? -13.573 -8.652 8.251 1.00 98.50 198 THR A C 1
ATOM 1499 O O . THR A 1 198 ? -14.629 -8.118 8.582 1.00 98.50 198 THR A O 1
ATOM 1502 N N . ALA A 1 199 ? -12.396 -8.256 8.735 1.00 98.38 199 ALA A N 1
ATOM 1503 C CA . ALA A 1 199 ? -12.230 -7.276 9.799 1.00 98.38 199 ALA A CA 1
ATOM 1504 C C . ALA A 1 199 ? -12.762 -5.883 9.424 1.00 98.38 199 ALA A C 1
ATOM 1506 O O . ALA A 1 199 ? -13.317 -5.202 10.285 1.00 98.38 199 ALA A O 1
ATOM 1507 N N . PHE A 1 200 ? -12.620 -5.493 8.153 1.00 98.62 200 PHE A N 1
ATOM 1508 C CA . PHE A 1 200 ? -13.046 -4.206 7.598 1.00 98.62 200 PHE A CA 1
ATOM 1509 C C . PHE A 1 200 ? -14.352 -4.292 6.787 1.00 98.62 200 PHE A C 1
ATOM 1511 O O . PHE A 1 200 ? -14.587 -3.458 5.916 1.00 98.62 200 PHE A O 1
ATOM 1518 N N . GLY A 1 201 ? -15.206 -5.297 7.025 1.00 97.56 201 GLY A N 1
ATOM 1519 C CA . GLY A 1 201 ? -16.543 -5.370 6.413 1.00 97.56 201 GLY A CA 1
ATOM 1520 C C . GLY A 1 201 ? -16.521 -5.390 4.880 1.00 97.56 201 GLY A C 1
ATOM 1521 O O . GLY A 1 201 ? -17.265 -4.662 4.228 1.00 97.56 201 GLY A O 1
ATOM 1522 N N . GLY A 1 202 ? -15.599 -6.155 4.299 1.00 98.19 202 GLY A N 1
ATOM 1523 C CA . GLY A 1 202 ? -15.355 -6.212 2.860 1.00 98.19 202 GLY A CA 1
ATOM 1524 C C . GLY A 1 202 ? -14.778 -4.922 2.277 1.00 98.19 202 GLY A C 1
ATOM 1525 O O . GLY A 1 202 ? -14.817 -4.757 1.065 1.00 98.19 202 GLY A O 1
ATOM 1526 N N . PHE A 1 203 ? -14.274 -4.008 3.110 1.00 98.69 203 PHE A N 1
ATOM 1527 C CA . PHE A 1 203 ? -13.864 -2.658 2.717 1.00 98.69 203 PHE A CA 1
ATOM 1528 C C . PHE A 1 203 ? -14.999 -1.819 2.114 1.00 98.69 203 PHE A C 1
ATOM 1530 O O . PHE A 1 203 ? -14.745 -0.965 1.274 1.00 98.69 203 PHE A O 1
ATOM 1537 N N . GLN A 1 204 ? -16.249 -2.018 2.544 1.00 98.62 204 GLN A N 1
ATOM 1538 C CA . GLN A 1 204 ? -17.322 -1.076 2.209 1.00 98.62 204 GLN A CA 1
ATOM 1539 C C . GLN A 1 204 ? -17.058 0.276 2.900 1.00 98.62 204 GLN A C 1
ATOM 1541 O O . GLN A 1 204 ? -17.000 0.298 4.138 1.00 98.62 204 GLN A O 1
ATOM 1546 N N . PRO A 1 205 ? -16.882 1.395 2.164 1.00 98.56 205 PRO A N 1
ATOM 1547 C CA . PRO A 1 205 ? -16.538 2.682 2.770 1.00 98.56 205 PRO A CA 1
ATOM 1548 C C . PRO A 1 205 ? -17.538 3.127 3.843 1.00 98.56 205 PRO A C 1
ATOM 1550 O O . PRO A 1 205 ? -17.124 3.568 4.912 1.00 98.56 205 PRO A O 1
ATOM 1553 N N . GLU A 1 206 ? -18.839 2.933 3.626 1.00 98.56 206 GLU A N 1
ATOM 1554 C CA . GLU A 1 206 ? -19.896 3.234 4.597 1.00 98.56 206 GLU A CA 1
ATOM 1555 C C . GLU A 1 206 ? -19.714 2.458 5.903 1.00 98.56 206 GLU A C 1
ATOM 1557 O O . GLU A 1 206 ? -19.757 3.044 6.987 1.00 98.56 206 GLU A O 1
ATOM 1562 N N . ALA A 1 207 ? -19.465 1.149 5.806 1.00 98.50 207 ALA A N 1
ATOM 1563 C CA . ALA A 1 207 ? -19.300 0.289 6.972 1.00 98.50 207 ALA A CA 1
ATOM 1564 C C . ALA A 1 207 ? -18.072 0.701 7.793 1.00 98.50 207 ALA A C 1
ATOM 1566 O O . ALA A 1 207 ? -18.156 0.843 9.011 1.00 98.50 207 ALA A O 1
ATOM 1567 N N . VAL A 1 208 ? -16.938 0.944 7.129 1.00 98.75 208 VAL A N 1
ATOM 1568 C CA . VAL A 1 208 ? -15.683 1.307 7.806 1.00 98.75 208 VAL A CA 1
ATOM 1569 C C . VAL A 1 208 ? -15.726 2.739 8.354 1.00 98.75 208 VAL A C 1
ATOM 1571 O O . VAL A 1 208 ? -15.183 3.008 9.427 1.00 98.75 208 VAL A O 1
ATOM 1574 N N . ALA A 1 209 ? -16.397 3.669 7.671 1.00 98.69 209 ALA A N 1
ATOM 1575 C CA . ALA A 1 209 ? -16.574 5.045 8.139 1.00 98.69 209 ALA A CA 1
ATOM 1576 C C . ALA A 1 209 ? -17.403 5.128 9.434 1.00 98.69 209 ALA A C 1
ATOM 1578 O O . ALA A 1 209 ? -17.163 6.020 10.263 1.00 98.69 209 ALA A O 1
ATOM 1579 N N . ALA A 1 210 ? -18.343 4.191 9.604 1.00 98.44 210 ALA A N 1
ATOM 1580 C CA . ALA A 1 210 ? -19.221 4.073 10.762 1.00 98.44 210 ALA A CA 1
ATOM 1581 C C . ALA A 1 210 ? -18.550 3.446 11.999 1.00 98.44 210 ALA A C 1
ATOM 1583 O O . ALA A 1 210 ? -19.136 3.495 13.078 1.00 98.44 210 ALA A O 1
ATOM 1584 N N . TYR A 1 211 ? -17.330 2.904 11.884 1.00 98.38 211 TYR A N 1
ATOM 1585 C CA . TYR A 1 211 ? -16.630 2.286 13.016 1.00 98.38 211 TYR A CA 1
ATOM 1586 C C . TYR A 1 211 ? -16.476 3.244 14.201 1.00 98.38 211 TYR A C 1
ATOM 1588 O O . TYR A 1 211 ? -15.915 4.342 14.092 1.00 98.38 211 TYR A O 1
ATOM 1596 N N . ALA A 1 212 ? -16.941 2.800 15.363 1.00 97.31 212 ALA A N 1
ATOM 1597 C CA . ALA A 1 212 ? -16.791 3.516 16.621 1.00 97.31 212 ALA A CA 1
ATOM 1598 C C . ALA A 1 212 ? -15.467 3.136 17.304 1.00 97.31 212 ALA A C 1
ATOM 1600 O O . ALA A 1 212 ? -14.706 2.301 16.817 1.00 97.31 212 ALA A O 1
ATOM 1601 N N . ASP A 1 213 ? -15.168 3.736 18.454 1.00 96.94 213 ASP A N 1
ATOM 1602 C CA . ASP A 1 213 ? -13.938 3.404 19.186 1.00 96.94 213 ASP A CA 1
ATOM 1603 C C . ASP A 1 213 ? -13.942 1.950 19.687 1.00 96.94 213 ASP A C 1
ATOM 1605 O O . ASP A 1 213 ? -12.901 1.298 19.685 1.00 96.94 213 ASP A O 1
ATOM 1609 N N . GLY A 1 214 ? -15.122 1.390 19.980 1.00 98.19 214 GLY A N 1
ATOM 1610 C CA . GLY A 1 214 ? -15.277 -0.037 20.279 1.00 98.19 214 GLY A CA 1
ATOM 1611 C C . GLY A 1 214 ? -14.845 -0.957 19.128 1.00 98.19 214 GLY A C 1
ATOM 1612 O O . GLY A 1 214 ? -14.257 -2.008 19.375 1.00 98.19 214 GLY A O 1
ATOM 1613 N N . ASP A 1 215 ? -15.049 -0.551 17.870 1.00 98.44 215 ASP A N 1
ATOM 1614 C CA . ASP A 1 215 ? -14.539 -1.294 16.713 1.00 98.44 215 ASP A CA 1
ATOM 1615 C C . ASP A 1 215 ? -13.018 -1.225 16.623 1.00 98.44 215 ASP A C 1
ATOM 1617 O O . ASP A 1 215 ? -12.376 -2.219 16.292 1.00 98.44 215 ASP A O 1
ATOM 1621 N N . VAL A 1 216 ? -12.424 -0.075 16.954 1.00 98.06 216 VAL A N 1
ATOM 1622 C CA . VAL A 1 216 ? -10.963 0.061 17.005 1.00 98.06 216 VAL A CA 1
ATOM 1623 C C . VAL A 1 216 ? -10.379 -0.875 18.063 1.00 98.06 216 VAL A C 1
ATOM 1625 O O . VAL A 1 216 ? -9.406 -1.569 17.769 1.00 98.06 216 VAL A O 1
ATOM 1628 N N . GLU A 1 217 ? -10.983 -0.960 19.254 1.00 98.31 217 GLU A N 1
ATOM 1629 C CA . GLU A 1 217 ? -10.561 -1.914 20.291 1.00 98.31 217 GLU A CA 1
ATOM 1630 C C . GLU A 1 217 ? -10.709 -3.366 19.828 1.00 98.31 217 GLU A C 1
ATOM 1632 O O . GLU A 1 217 ? -9.762 -4.146 19.932 1.00 98.31 217 GLU A O 1
ATOM 1637 N N . ARG A 1 218 ? -11.858 -3.717 19.236 1.00 98.31 218 ARG A N 1
ATOM 1638 C CA . ARG A 1 218 ? -12.097 -5.051 18.665 1.00 98.31 218 ARG A CA 1
ATOM 1639 C C . ARG A 1 218 ? -11.017 -5.425 17.647 1.00 98.31 218 ARG A C 1
ATOM 1641 O O . ARG A 1 218 ? -10.469 -6.523 17.709 1.00 98.31 218 ARG A O 1
ATOM 1648 N N . LEU A 1 219 ? -10.679 -4.514 16.735 1.00 98.38 219 LEU A N 1
ATOM 1649 C CA . LEU A 1 219 ? -9.637 -4.715 15.723 1.00 98.38 219 LEU A CA 1
ATOM 1650 C C . LEU A 1 219 ? -8.229 -4.774 16.331 1.00 98.38 219 LEU A C 1
ATOM 1652 O O . LEU A 1 219 ? -7.378 -5.523 15.856 1.00 98.38 219 LEU A O 1
ATOM 1656 N N . MET A 1 220 ? -7.972 -4.030 17.407 1.00 98.50 220 MET A N 1
ATOM 1657 C CA . MET A 1 220 ? -6.722 -4.126 18.165 1.00 98.50 220 MET A CA 1
ATOM 1658 C C . MET A 1 220 ? -6.562 -5.468 18.888 1.00 98.50 220 MET A C 1
ATOM 1660 O O . MET A 1 220 ? -5.430 -5.856 19.181 1.00 98.50 220 MET A O 1
ATOM 1664 N N . SER A 1 221 ? -7.648 -6.200 19.128 1.00 98.00 221 SER A N 1
ATOM 1665 C CA . SER A 1 221 ? -7.624 -7.566 19.664 1.00 98.00 221 SER A CA 1
ATOM 1666 C C . SER A 1 221 ? -7.535 -8.653 18.585 1.00 98.00 221 SER A C 1
ATOM 1668 O O . SER A 1 221 ? -7.210 -9.795 18.910 1.00 98.00 221 SER A O 1
ATOM 1670 N N . ASP A 1 222 ? -7.750 -8.324 17.310 1.00 97.81 222 ASP A N 1
ATOM 1671 C CA . ASP A 1 222 ? -7.745 -9.290 16.209 1.00 97.81 222 ASP A CA 1
ATOM 1672 C C . ASP A 1 222 ? -6.313 -9.641 15.754 1.00 97.81 222 ASP A C 1
ATOM 1674 O O . ASP A 1 222 ? -5.596 -8.848 15.135 1.00 97.81 222 ASP A O 1
ATOM 1678 N N . ALA A 1 223 ? -5.874 -10.866 16.057 1.00 96.44 223 ALA A N 1
ATOM 1679 C CA . ALA A 1 223 ? -4.565 -11.383 15.650 1.00 96.44 223 ALA A CA 1
ATOM 1680 C C . ALA A 1 223 ? -4.475 -11.731 14.146 1.00 96.44 223 ALA A C 1
ATOM 1682 O O . ALA A 1 223 ? -3.369 -11.888 13.608 1.00 96.44 223 ALA A O 1
ATOM 1683 N N . GLY A 1 224 ? -5.615 -11.827 13.456 1.00 97.50 224 GLY A N 1
ATOM 1684 C CA . GLY A 1 224 ? -5.726 -12.063 12.020 1.00 97.50 224 GLY A CA 1
ATOM 1685 C C . GLY A 1 224 ? -5.166 -10.909 11.192 1.00 97.50 224 GLY A C 1
ATOM 1686 O O . GLY A 1 224 ? -4.520 -11.152 10.171 1.00 97.50 224 GLY A O 1
ATOM 1687 N N . ILE A 1 225 ? -5.259 -9.672 11.684 1.00 98.31 225 ILE A N 1
ATOM 1688 C CA . ILE A 1 225 ? -4.739 -8.472 11.011 1.00 98.31 225 ILE A CA 1
ATOM 1689 C C . ILE A 1 225 ? -3.428 -7.962 11.631 1.00 98.31 225 ILE A C 1
ATOM 1691 O O . ILE A 1 225 ? -2.794 -8.615 12.466 1.00 98.31 225 ILE A O 1
ATOM 1695 N N . VAL A 1 226 ? -2.961 -6.801 11.165 1.00 97.88 226 VAL A N 1
ATOM 1696 C CA . VAL A 1 226 ? -1.852 -6.062 11.780 1.00 97.88 226 VAL A CA 1
ATOM 1697 C C . VAL A 1 226 ? -2.422 -5.113 12.837 1.00 97.88 226 VAL A C 1
ATOM 1699 O O . VAL A 1 226 ? -3.030 -4.098 12.503 1.00 97.88 226 VAL A O 1
ATOM 1702 N N . ARG A 1 227 ? -2.181 -5.422 14.115 1.00 97.69 227 ARG A N 1
ATOM 1703 C CA . ARG A 1 227 ? -2.672 -4.661 15.279 1.00 97.69 227 ARG A CA 1
ATOM 1704 C C . ARG A 1 227 ? -1.904 -3.352 15.470 1.00 97.69 227 ARG A C 1
ATOM 1706 O O . ARG A 1 227 ? -0.987 -3.256 16.285 1.00 97.69 227 ARG A O 1
ATOM 1713 N N . ASN A 1 228 ? -2.244 -2.352 14.665 1.00 98.06 228 ASN A N 1
ATOM 1714 C CA . ASN A 1 228 ? -1.676 -1.012 14.738 1.00 98.06 228 ASN A CA 1
ATOM 1715 C C . ASN A 1 228 ? -2.799 0.024 14.813 1.00 98.06 228 ASN A C 1
ATOM 1717 O O . ASN A 1 228 ? -3.451 0.308 13.808 1.00 98.06 228 ASN A O 1
ATOM 1721 N N . ARG A 1 229 ? -2.980 0.616 15.999 1.00 98.31 229 ARG A N 1
ATOM 1722 C CA . ARG A 1 229 ? -4.068 1.562 16.277 1.00 98.31 229 ARG A CA 1
ATOM 1723 C C . ARG A 1 229 ? -4.097 2.728 15.293 1.00 98.31 229 ARG A C 1
ATOM 1725 O O . ARG A 1 229 ? -5.137 2.997 14.709 1.00 98.31 229 ARG A O 1
ATOM 1732 N N . ALA A 1 230 ? -2.950 3.361 15.042 1.00 98.25 230 ALA A N 1
ATOM 1733 C CA . ALA A 1 230 ? -2.878 4.518 14.151 1.00 98.25 230 ALA A CA 1
ATOM 1734 C C . ALA A 1 230 ? -3.307 4.183 12.711 1.00 98.25 230 ALA A C 1
ATOM 1736 O O . ALA A 1 230 ? -3.933 5.011 12.053 1.00 98.25 230 ALA A O 1
ATOM 1737 N N . LYS A 1 231 ? -2.995 2.976 12.223 1.00 98.19 231 LYS A N 1
ATOM 1738 C CA . LYS A 1 231 ? -3.396 2.512 10.886 1.00 98.19 231 LYS A CA 1
ATOM 1739 C C . LYS A 1 231 ? -4.864 2.081 10.825 1.00 98.19 231 LYS A C 1
ATOM 1741 O O . LYS A 1 231 ? -5.522 2.344 9.826 1.00 98.19 231 LYS A O 1
ATOM 1746 N N . ILE A 1 232 ? -5.395 1.482 11.893 1.00 98.69 232 ILE A N 1
ATOM 1747 C CA . ILE A 1 232 ? -6.827 1.156 12.009 1.00 98.69 232 ILE A CA 1
ATOM 1748 C C . ILE A 1 232 ? -7.665 2.440 12.022 1.00 98.69 232 ILE A C 1
ATOM 1750 O O . ILE A 1 232 ? -8.610 2.582 11.249 1.00 98.69 232 ILE A O 1
ATOM 1754 N N . GLU A 1 233 ? -7.277 3.419 12.838 1.00 98.62 233 GLU A N 1
ATOM 1755 C CA . GLU A 1 233 ? -7.920 4.734 12.857 1.00 98.62 233 GLU A CA 1
ATOM 1756 C C . GLU A 1 233 ? -7.793 5.449 11.511 1.00 98.62 233 GLU A C 1
ATOM 1758 O O . GLU A 1 233 ? -8.738 6.099 11.073 1.00 98.62 233 GLU A O 1
ATOM 1763 N N . ALA A 1 234 ? -6.648 5.314 10.833 1.00 98.62 234 ALA A N 1
ATOM 1764 C CA . ALA A 1 234 ? -6.469 5.847 9.491 1.00 98.62 234 ALA A CA 1
ATOM 1765 C C . ALA A 1 234 ? -7.411 5.197 8.476 1.00 98.62 234 ALA A C 1
ATOM 1767 O O . ALA A 1 234 ? -7.976 5.925 7.675 1.00 98.62 234 ALA A O 1
ATOM 1768 N N . ALA A 1 235 ? -7.643 3.882 8.524 1.00 98.75 235 ALA A N 1
ATOM 1769 C CA . ALA A 1 235 ? -8.620 3.226 7.652 1.00 98.75 235 ALA A CA 1
ATOM 1770 C C . ALA A 1 235 ? -10.032 3.809 7.845 1.00 98.75 235 ALA A C 1
ATOM 1772 O O . ALA A 1 235 ? -10.693 4.145 6.865 1.00 98.75 235 ALA A O 1
ATOM 1773 N N . ARG A 1 236 ? -10.451 4.041 9.100 1.00 98.69 236 ARG A N 1
ATOM 1774 C CA . ARG A 1 236 ? -11.705 4.746 9.428 1.00 98.69 236 ARG A CA 1
ATOM 1775 C C . ARG A 1 236 ? -11.735 6.176 8.878 1.00 98.69 236 ARG A C 1
ATOM 1777 O O . ARG A 1 236 ? -12.722 6.579 8.268 1.00 98.69 236 ARG A O 1
ATOM 1784 N N . THR A 1 237 ? -10.673 6.959 9.089 1.00 98.75 237 THR A N 1
ATOM 1785 C CA . THR A 1 237 ? -10.570 8.330 8.553 1.00 98.75 237 THR A CA 1
ATOM 1786 C C . THR A 1 237 ? -10.623 8.338 7.025 1.00 98.75 237 THR A C 1
ATOM 1788 O O . THR A 1 237 ? -11.353 9.134 6.444 1.00 98.75 237 THR A O 1
ATOM 1791 N N . ASN A 1 238 ? -9.897 7.429 6.379 1.00 98.81 238 ASN A N 1
ATOM 1792 C CA . ASN A 1 238 ? -9.833 7.312 4.928 1.00 98.81 238 ASN A CA 1
ATOM 1793 C C . ASN A 1 238 ? -11.194 6.913 4.356 1.00 98.81 238 ASN A C 1
ATOM 1795 O O . ASN A 1 238 ? -11.602 7.488 3.359 1.00 98.81 238 ASN A O 1
ATOM 1799 N N . ALA A 1 239 ? -11.933 6.010 5.005 1.00 98.88 239 ALA A N 1
ATOM 1800 C CA . ALA A 1 239 ? -13.289 5.658 4.589 1.00 98.88 239 ALA A CA 1
ATOM 1801 C C . ALA A 1 239 ? -14.217 6.885 4.566 1.00 98.88 239 ALA A C 1
ATOM 1803 O O . ALA A 1 239 ? -14.933 7.107 3.596 1.00 98.88 239 ALA A O 1
ATOM 1804 N N . ARG A 1 240 ? -14.149 7.742 5.593 1.00 98.75 240 ARG A N 1
ATOM 1805 C CA . ARG A 1 240 ? -14.910 9.005 5.627 1.00 98.75 240 ARG A CA 1
ATOM 1806 C C . ARG A 1 240 ? -14.490 9.960 4.509 1.00 98.75 240 ARG A C 1
ATOM 1808 O O . ARG A 1 240 ? -15.350 10.579 3.893 1.00 98.75 240 ARG A O 1
ATOM 1815 N N . ALA A 1 241 ? -13.190 10.049 4.229 1.00 98.62 241 ALA A N 1
ATOM 1816 C CA . ALA A 1 241 ? -12.667 10.849 3.126 1.00 98.62 241 ALA A CA 1
ATOM 1817 C C . ALA A 1 241 ? -13.138 10.330 1.756 1.00 98.62 241 ALA A C 1
ATOM 1819 O O . ALA A 1 241 ? -13.497 11.130 0.898 1.00 98.62 241 ALA A O 1
ATOM 1820 N N . VAL A 1 242 ? -13.208 9.006 1.565 1.00 98.75 242 VAL A N 1
ATOM 1821 C CA . VAL A 1 242 ? -13.784 8.386 0.360 1.00 98.75 242 VAL A CA 1
ATOM 1822 C C . VAL A 1 242 ? -15.235 8.820 0.163 1.00 98.75 242 VAL A C 1
ATOM 1824 O O . VAL A 1 242 ? -15.585 9.266 -0.925 1.00 98.75 242 VAL A O 1
ATOM 1827 N N . LEU A 1 243 ? -16.060 8.753 1.214 1.00 98.69 243 LEU A N 1
ATOM 1828 C CA . LEU A 1 243 ? -17.464 9.168 1.135 1.00 98.69 243 LEU A CA 1
ATOM 1829 C C . LEU A 1 243 ? -17.606 10.654 0.784 1.00 98.69 243 LEU A C 1
ATOM 1831 O O . LEU A 1 243 ? -18.397 10.996 -0.089 1.00 98.69 243 LEU A O 1
ATOM 1835 N N . ALA A 1 244 ? -16.819 11.526 1.421 1.00 97.19 244 ALA A N 1
ATOM 1836 C CA . ALA A 1 244 ? -16.830 12.963 1.135 1.00 97.19 244 ALA A CA 1
ATOM 1837 C C . ALA A 1 244 ? -16.387 13.273 -0.307 1.00 97.19 244 ALA A C 1
ATOM 1839 O O . ALA A 1 244 ? -16.923 14.163 -0.960 1.00 97.19 244 ALA A O 1
ATOM 1840 N N . LEU A 1 245 ? -15.443 12.497 -0.846 1.00 96.94 245 LEU A N 1
ATOM 1841 C CA . LEU A 1 245 ? -14.929 12.680 -2.200 1.00 96.94 245 LEU A CA 1
ATOM 1842 C C . LEU A 1 245 ? -15.978 12.404 -3.292 1.00 96.94 245 LEU A C 1
ATOM 1844 O O . LEU A 1 245 ? -15.794 12.839 -4.429 1.00 96.94 245 LEU A O 1
ATOM 1848 N N . ARG A 1 246 ? -17.094 11.730 -2.981 1.00 97.38 246 ARG A N 1
ATOM 1849 C CA . ARG A 1 246 ? -18.194 11.496 -3.937 1.00 97.38 246 ARG A CA 1
ATOM 1850 C C . ARG A 1 246 ? -18.756 12.799 -4.509 1.00 97.38 246 ARG A C 1
ATOM 1852 O O . ARG A 1 246 ? -19.058 12.849 -5.698 1.00 97.38 246 ARG A O 1
ATOM 1859 N N . GLU A 1 247 ? -18.796 13.866 -3.711 1.00 93.94 247 GLU A N 1
ATOM 1860 C CA . GLU A 1 247 ? -19.220 15.207 -4.150 1.00 93.94 247 GLU A CA 1
ATOM 1861 C C . GLU A 1 247 ? -18.231 15.854 -5.140 1.00 93.94 247 GLU A C 1
ATOM 1863 O O . GLU A 1 247 ? -18.587 16.761 -5.889 1.00 93.94 247 GLU A O 1
ATOM 1868 N N . HIS A 1 248 ? -17.000 15.341 -5.202 1.00 92.50 248 HIS A N 1
ATOM 1869 C CA . HIS A 1 248 ? -15.913 15.814 -6.062 1.00 92.50 248 HIS A CA 1
ATOM 1870 C C . HIS A 1 248 ? -15.572 14.825 -7.193 1.00 92.50 248 HIS A C 1
ATOM 1872 O O . HIS A 1 248 ? -14.512 14.912 -7.812 1.00 92.50 248 HIS A O 1
ATOM 1878 N N . GLY A 1 249 ? -16.473 13.884 -7.492 1.00 94.06 249 GLY A N 1
ATOM 1879 C CA . GLY A 1 249 ? -16.314 12.913 -8.581 1.00 94.06 249 GLY A CA 1
ATOM 1880 C C . GLY A 1 249 ? -15.742 11.554 -8.168 1.00 94.06 249 GLY A C 1
ATOM 1881 O O . GLY A 1 249 ? -15.593 10.688 -9.028 1.00 94.06 249 GLY A O 1
ATOM 1882 N N . GLY A 1 250 ? -15.478 11.344 -6.877 1.00 97.44 250 GLY A N 1
ATOM 1883 C CA . GLY A 1 250 ? -15.169 10.038 -6.298 1.00 97.44 250 GLY A CA 1
ATOM 1884 C C . GLY A 1 250 ? -13.706 9.598 -6.396 1.00 97.44 250 GLY A C 1
ATOM 1885 O O . GLY A 1 250 ? -12.876 10.179 -7.098 1.00 97.44 250 GLY A O 1
ATOM 1886 N N . LEU A 1 251 ? -13.398 8.525 -5.661 1.00 98.44 251 LEU A N 1
ATOM 1887 C CA . LEU A 1 251 ? -12.035 8.011 -5.491 1.00 98.44 251 LEU A CA 1
ATOM 1888 C C . LEU A 1 251 ? -11.397 7.521 -6.792 1.00 98.44 251 LEU A C 1
ATOM 1890 O O . LEU A 1 251 ? -10.217 7.777 -7.017 1.00 98.44 251 LEU A O 1
ATOM 1894 N N . ASP A 1 252 ? -12.166 6.834 -7.640 1.00 98.06 252 ASP A N 1
ATOM 1895 C CA . ASP A 1 252 ? -11.662 6.301 -8.911 1.00 98.06 252 ASP A CA 1
ATOM 1896 C C . ASP A 1 252 ? -11.134 7.417 -9.807 1.00 98.06 252 ASP A C 1
ATOM 1898 O O . ASP A 1 252 ? -9.978 7.381 -10.225 1.00 98.06 252 ASP A O 1
ATOM 1902 N N . ARG A 1 253 ? -11.955 8.454 -10.010 1.00 97.69 253 ARG A N 1
ATOM 1903 C CA . ARG A 1 253 ? -11.604 9.604 -10.837 1.00 97.69 253 ARG A CA 1
ATOM 1904 C C . ARG A 1 253 ? -10.386 10.338 -10.293 1.00 97.69 253 ARG A C 1
ATOM 1906 O O . ARG A 1 253 ? -9.502 10.657 -11.080 1.00 97.69 253 ARG A O 1
ATOM 1913 N N . LEU A 1 254 ? -10.341 10.589 -8.980 1.00 98.19 254 LEU A N 1
ATOM 1914 C CA . LEU A 1 254 ? -9.199 11.255 -8.356 1.00 98.19 254 LEU A CA 1
ATOM 1915 C C . LEU A 1 254 ? -7.922 10.452 -8.563 1.00 98.19 254 LEU A C 1
ATOM 1917 O O . LEU A 1 254 ? -6.920 11.015 -8.969 1.00 98.19 254 LEU A O 1
ATOM 1921 N N . ILE A 1 255 ? -7.923 9.148 -8.282 1.00 98.56 255 ILE A N 1
ATOM 1922 C CA . ILE A 1 255 ? -6.701 8.346 -8.406 1.00 98.56 255 ILE A CA 1
ATOM 1923 C C . ILE A 1 255 ? -6.252 8.323 -9.865 1.00 98.56 255 ILE A C 1
ATOM 1925 O O . ILE A 1 255 ? -5.113 8.680 -10.162 1.00 98.56 255 ILE A O 1
ATOM 1929 N N . TRP A 1 256 ? -7.155 7.964 -10.778 1.00 98.44 256 TRP A N 1
ATOM 1930 C CA . TRP A 1 256 ? -6.826 7.788 -12.189 1.00 98.44 256 TRP A CA 1
ATOM 1931 C C . TRP A 1 256 ? -6.530 9.087 -12.944 1.00 98.44 256 TRP A C 1
ATOM 1933 O O . TRP A 1 256 ? -5.884 9.023 -13.987 1.00 98.44 256 TRP A O 1
ATOM 1943 N N . SER A 1 257 ? -6.865 10.268 -12.408 1.00 98.06 257 SER A N 1
ATOM 1944 C CA . SER A 1 257 ? -6.383 11.537 -12.975 1.00 98.06 257 SER A CA 1
ATOM 1945 C C . SER A 1 257 ? -4.877 11.767 -12.800 1.00 98.06 257 SER A C 1
ATOM 1947 O O . SER A 1 257 ? -4.337 12.669 -13.433 1.00 98.06 257 SER A O 1
ATOM 1949 N N . HIS A 1 258 ? -4.190 10.965 -11.975 1.00 98.44 258 HIS A N 1
ATOM 1950 C CA . HIS A 1 258 ? -2.726 11.007 -11.805 1.00 98.44 258 HIS A CA 1
ATOM 1951 C C . HIS A 1 258 ? -1.974 9.985 -12.660 1.00 98.44 258 HIS A C 1
ATOM 1953 O O . HIS A 1 258 ? -0.779 9.774 -12.447 1.00 98.44 258 HIS A O 1
ATOM 1959 N N . GLN A 1 259 ? -2.639 9.332 -13.615 1.00 98.25 259 GLN A N 1
ATOM 1960 C CA . GLN A 1 259 ? -1.962 8.421 -14.533 1.00 98.25 259 GLN A CA 1
ATOM 1961 C C . GLN A 1 259 ? -0.868 9.168 -15.317 1.00 98.25 259 GLN A C 1
ATOM 1963 O O . GLN A 1 259 ? -1.160 10.185 -15.955 1.00 98.25 259 GLN A O 1
ATOM 1968 N N . PRO A 1 260 ? 0.396 8.706 -15.278 1.00 96.94 260 PRO A N 1
ATOM 1969 C CA . PRO A 1 260 ? 1.456 9.357 -16.029 1.00 96.94 260 PRO A CA 1
ATOM 1970 C C . PRO A 1 260 ? 1.281 9.113 -17.529 1.00 96.94 260 PRO A C 1
ATOM 1972 O O . PRO A 1 260 ? 0.744 8.098 -17.957 1.00 96.94 260 PRO A O 1
ATOM 1975 N N . ALA A 1 261 ? 1.820 10.017 -18.348 1.00 95.38 261 ALA A N 1
ATOM 1976 C CA . ALA A 1 261 ? 1.820 9.853 -19.804 1.00 95.38 261 ALA A CA 1
ATOM 1977 C C . ALA A 1 261 ? 2.713 8.693 -20.288 1.00 95.38 261 ALA A C 1
ATOM 1979 O O . ALA A 1 261 ? 2.594 8.250 -21.424 1.00 95.38 261 ALA A O 1
ATOM 1980 N N . ARG A 1 262 ? 3.652 8.236 -19.450 1.00 94.44 262 ARG A N 1
ATOM 1981 C CA . ARG A 1 262 ? 4.553 7.115 -19.736 1.00 94.44 262 ARG A CA 1
ATOM 1982 C C . ARG A 1 262 ? 4.919 6.374 -18.459 1.00 94.44 262 ARG A C 1
ATOM 1984 O O . ARG A 1 262 ? 5.010 6.979 -17.391 1.00 94.44 262 ARG A O 1
ATOM 1991 N N . THR A 1 263 ? 5.229 5.096 -18.605 1.00 95.75 263 THR A N 1
ATOM 1992 C CA . THR A 1 263 ? 5.718 4.234 -17.527 1.00 95.75 263 THR A CA 1
ATOM 1993 C C . THR A 1 263 ? 7.234 4.006 -17.645 1.00 95.75 263 THR A C 1
ATOM 1995 O O . THR A 1 263 ? 7.778 4.097 -18.750 1.00 95.75 263 THR A O 1
ATOM 1998 N N . PRO A 1 264 ? 7.972 3.760 -16.544 1.00 95.38 264 PRO A N 1
ATOM 1999 C CA . PRO A 1 264 ? 9.361 3.314 -16.627 1.00 95.38 264 PRO A CA 1
ATOM 2000 C C . PRO A 1 264 ? 9.502 1.976 -17.372 1.00 95.38 264 PRO A C 1
ATOM 2002 O O . PRO A 1 264 ? 8.581 1.167 -17.432 1.00 95.38 264 PRO A O 1
ATOM 2005 N N . VAL A 1 265 ? 10.703 1.718 -17.897 1.00 96.06 265 VAL A N 1
ATOM 2006 C CA . VAL A 1 265 ? 11.059 0.466 -18.591 1.00 96.06 265 VAL A CA 1
ATOM 2007 C C . VAL A 1 265 ? 12.236 -0.202 -17.860 1.00 96.06 265 VAL A C 1
ATOM 2009 O O . VAL A 1 265 ? 13.357 -0.206 -18.374 1.00 96.06 265 VAL A O 1
ATOM 2012 N N . PRO A 1 266 ? 12.034 -0.689 -16.618 1.00 96.44 266 PRO A N 1
ATOM 2013 C CA . PRO A 1 266 ? 13.125 -1.183 -15.787 1.00 96.44 266 PRO A CA 1
ATOM 2014 C C . PRO A 1 266 ? 13.621 -2.549 -16.276 1.00 96.44 266 PRO A C 1
ATOM 2016 O O . PRO A 1 266 ? 12.847 -3.491 -16.446 1.00 96.44 266 PRO A O 1
ATOM 2019 N N . ARG A 1 267 ? 14.932 -2.699 -16.466 1.00 95.25 267 ARG A N 1
ATOM 2020 C CA . ARG A 1 267 ? 15.567 -4.007 -16.712 1.00 95.25 267 ARG A CA 1
ATOM 2021 C C . ARG A 1 267 ? 15.888 -4.729 -15.412 1.00 95.25 267 ARG A C 1
ATOM 2023 O O . ARG A 1 267 ? 15.853 -5.957 -15.365 1.00 95.25 267 ARG A O 1
ATOM 2030 N N . THR A 1 268 ? 16.177 -3.965 -14.362 1.00 94.56 268 THR A N 1
ATOM 2031 C CA . THR A 1 268 ? 16.528 -4.474 -13.036 1.00 94.56 268 THR A CA 1
ATOM 2032 C C . THR A 1 268 ? 15.651 -3.862 -11.945 1.00 94.56 268 THR A C 1
ATOM 2034 O O . THR A 1 268 ? 15.152 -2.747 -12.083 1.00 94.56 268 THR A O 1
ATOM 2037 N N . VAL A 1 269 ? 15.503 -4.552 -10.810 1.00 90.50 269 VAL A N 1
ATOM 2038 C CA . VAL A 1 269 ? 14.776 -4.029 -9.633 1.00 90.50 269 VAL A CA 1
ATOM 2039 C C . VAL A 1 269 ? 15.348 -2.689 -9.150 1.00 90.50 269 VAL A C 1
ATOM 2041 O O . VAL A 1 269 ? 14.608 -1.854 -8.640 1.00 90.50 269 VAL A O 1
ATOM 2044 N N . ALA A 1 270 ? 16.653 -2.454 -9.324 1.00 92.56 270 ALA A N 1
ATOM 2045 C CA . ALA A 1 270 ? 17.302 -1.208 -8.916 1.00 92.56 270 ALA A CA 1
ATOM 2046 C C . ALA A 1 270 ? 16.851 0.018 -9.736 1.00 92.56 270 ALA A C 1
ATOM 2048 O O . ALA A 1 270 ? 16.991 1.145 -9.264 1.00 92.56 270 ALA A O 1
ATOM 2049 N N . GLU A 1 271 ? 16.310 -0.196 -10.938 1.00 95.19 271 GLU A N 1
ATOM 2050 C CA . GLU A 1 271 ? 15.775 0.860 -11.806 1.00 95.19 271 GLU A CA 1
ATOM 2051 C C . GLU A 1 271 ? 14.329 1.238 -11.458 1.00 95.19 271 GLU A C 1
ATOM 2053 O O . GLU A 1 271 ? 13.843 2.272 -11.917 1.00 95.19 271 GLU A O 1
ATOM 2058 N N . VAL A 1 272 ? 13.637 0.433 -10.642 1.00 95.50 272 VAL A N 1
ATOM 2059 C CA . VAL A 1 272 ? 12.264 0.720 -10.216 1.00 95.50 272 VAL A CA 1
ATOM 2060 C C . VAL A 1 272 ? 12.284 1.873 -9.203 1.00 95.50 272 VAL A C 1
ATOM 2062 O O . VAL A 1 272 ? 12.892 1.749 -8.132 1.00 95.50 272 VAL A O 1
ATOM 2065 N N . PRO A 1 273 ? 11.648 3.019 -9.503 1.00 95.44 273 PRO A N 1
ATOM 2066 C CA . PRO A 1 273 ? 11.639 4.141 -8.581 1.00 95.44 273 PRO A CA 1
ATOM 2067 C C . PRO A 1 273 ? 10.772 3.822 -7.358 1.00 95.44 273 PRO A C 1
ATOM 2069 O O . PRO A 1 273 ? 9.875 2.995 -7.391 1.00 95.44 273 PRO A O 1
ATOM 2072 N N . THR A 1 274 ? 11.024 4.515 -6.250 1.00 93.19 274 THR A N 1
ATOM 2073 C CA . THR A 1 274 ? 10.216 4.384 -5.017 1.00 93.19 274 T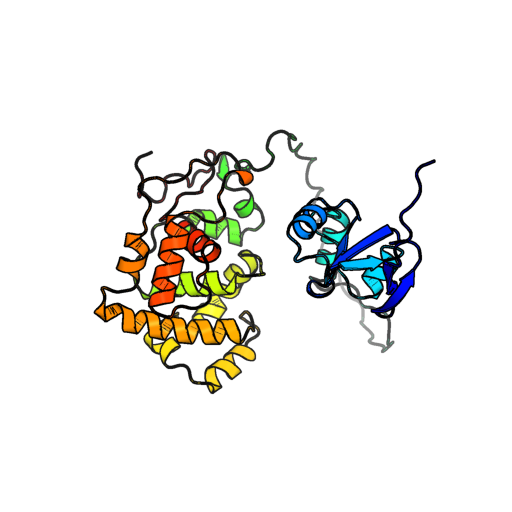HR A CA 1
ATOM 2074 C C . THR A 1 274 ? 9.195 5.511 -4.852 1.00 93.19 274 THR A C 1
ATOM 2076 O O . THR A 1 274 ? 8.436 5.527 -3.884 1.00 93.19 274 THR A O 1
ATOM 2079 N N . SER A 1 275 ? 9.223 6.503 -5.747 1.00 97.06 275 SER A N 1
ATOM 2080 C CA . SER A 1 275 ? 8.246 7.590 -5.880 1.00 97.06 275 SER A CA 1
ATOM 2081 C C . SER A 1 275 ? 8.478 8.330 -7.199 1.00 97.06 275 SER A C 1
ATOM 2083 O O . SER A 1 275 ? 9.615 8.378 -7.674 1.00 97.06 275 SER A O 1
ATOM 2085 N N . THR A 1 276 ? 7.443 8.976 -7.733 1.00 97.94 276 THR A N 1
ATOM 2086 C CA . THR A 1 276 ? 7.519 9.829 -8.933 1.00 97.94 276 THR A CA 1
ATOM 2087 C C . THR A 1 276 ? 6.930 11.216 -8.658 1.00 97.94 276 THR A C 1
ATOM 2089 O O . THR A 1 276 ? 6.584 11.537 -7.517 1.00 97.94 276 THR A O 1
ATOM 2092 N N . ALA A 1 277 ? 6.872 12.087 -9.669 1.00 98.12 277 ALA A N 1
ATOM 2093 C CA . ALA A 1 277 ? 6.187 13.373 -9.539 1.00 98.12 277 ALA A CA 1
ATOM 2094 C C . ALA A 1 277 ? 4.675 13.166 -9.353 1.00 98.12 277 ALA A C 1
ATOM 2096 O O . ALA A 1 277 ? 4.069 13.772 -8.473 1.00 98.12 277 ALA A O 1
ATOM 2097 N N . GLU A 1 278 ? 4.106 12.234 -10.108 1.00 98.44 278 GLU A N 1
ATOM 2098 C CA . GLU A 1 278 ? 2.697 11.853 -10.093 1.00 98.44 278 GLU A CA 1
ATOM 2099 C C . GLU A 1 278 ? 2.324 11.207 -8.759 1.00 98.44 278 GLU A C 1
ATOM 2101 O O . GLU A 1 278 ? 1.344 11.600 -8.137 1.00 98.44 278 GLU A O 1
ATOM 2106 N N . SER A 1 279 ? 3.164 10.313 -8.223 1.00 98.62 279 SER A N 1
ATOM 2107 C CA . SER A 1 279 ? 2.888 9.716 -6.912 1.00 98.62 279 SER A CA 1
ATOM 2108 C C . SER A 1 279 ? 2.949 10.739 -5.774 1.00 98.62 279 SER A C 1
ATOM 2110 O O . SER A 1 279 ? 2.215 10.623 -4.793 1.00 98.62 279 SER A O 1
ATOM 2112 N N . LYS A 1 280 ? 3.797 11.773 -5.891 1.00 98.75 280 LYS A N 1
ATOM 2113 C CA . LYS A 1 280 ? 3.829 12.904 -4.948 1.00 98.75 280 LYS A CA 1
ATOM 2114 C C . LYS A 1 280 ? 2.579 13.773 -5.070 1.00 98.75 280 LYS A C 1
ATOM 2116 O O . LYS A 1 280 ? 2.068 14.192 -4.029 1.00 98.75 280 LYS A O 1
ATOM 2121 N N . ALA A 1 281 ? 2.109 14.027 -6.291 1.00 98.69 281 ALA A N 1
ATOM 2122 C CA . ALA A 1 281 ? 0.892 14.786 -6.565 1.00 98.69 281 ALA A CA 1
ATOM 2123 C C . ALA A 1 281 ? -0.347 14.053 -6.032 1.00 98.69 281 ALA A C 1
ATOM 2125 O O . ALA A 1 281 ? -1.060 14.612 -5.201 1.00 98.69 281 ALA A O 1
ATOM 2126 N N . LEU A 1 282 ? -0.509 12.769 -6.367 1.00 98.75 282 LEU A N 1
ATOM 2127 C CA . LEU A 1 282 ? -1.570 11.907 -5.843 1.00 98.75 282 LEU A CA 1
ATOM 2128 C C . LEU A 1 282 ? -1.568 11.882 -4.311 1.00 98.75 282 LEU A C 1
ATOM 2130 O O . LEU A 1 282 ? -2.595 12.072 -3.665 1.00 98.75 282 LEU A O 1
ATOM 2134 N N . ALA A 1 283 ? -0.393 11.692 -3.708 1.00 98.75 283 ALA A N 1
ATOM 2135 C CA . ALA A 1 283 ? -0.244 11.697 -2.259 1.00 98.75 283 ALA A CA 1
ATOM 2136 C C . ALA A 1 283 ? -0.659 13.044 -1.638 1.00 98.75 283 ALA A C 1
ATOM 2138 O O . ALA A 1 283 ? -1.234 13.072 -0.551 1.00 98.75 283 ALA A O 1
ATOM 2139 N N . ALA A 1 284 ? -0.325 14.166 -2.282 1.00 98.69 284 ALA A N 1
ATOM 2140 C CA . ALA A 1 284 ? -0.703 15.497 -1.816 1.00 98.69 284 ALA A CA 1
ATOM 2141 C C . ALA A 1 284 ? -2.212 15.730 -1.913 1.00 98.69 284 ALA A C 1
ATOM 2143 O O . ALA A 1 284 ? -2.797 16.208 -0.944 1.00 98.69 284 ALA A O 1
ATOM 2144 N N . GLU A 1 285 ? -2.833 15.327 -3.018 1.00 98.50 285 GLU A N 1
ATOM 2145 C CA . GLU A 1 285 ? -4.267 15.504 -3.231 1.00 98.50 285 GLU A CA 1
ATOM 2146 C C . GLU A 1 285 ? -5.103 14.599 -2.315 1.00 98.50 285 GLU A C 1
ATOM 2148 O O . GLU A 1 285 ? -6.025 15.063 -1.649 1.00 98.50 285 GLU A O 1
ATOM 2153 N N . LEU A 1 286 ? -4.726 13.327 -2.145 1.00 98.62 286 LEU A N 1
ATOM 2154 C CA . LEU A 1 286 ? -5.371 12.461 -1.153 1.00 98.62 286 LEU A CA 1
ATOM 2155 C C . LEU A 1 286 ? -5.297 13.083 0.255 1.00 98.62 286 LEU A C 1
ATOM 2157 O O . LEU A 1 286 ? -6.284 13.093 0.991 1.00 98.62 286 LEU A O 1
ATOM 2161 N N . ARG A 1 287 ? -4.154 13.668 0.637 1.00 98.62 287 ARG A N 1
ATOM 2162 C CA . ARG A 1 287 ? -4.033 14.362 1.931 1.00 98.62 287 ARG A CA 1
ATOM 2163 C C . ARG A 1 287 ? -4.920 15.602 2.032 1.00 98.62 287 ARG A C 1
ATOM 2165 O O . ARG A 1 287 ? -5.422 15.847 3.127 1.00 98.62 287 ARG A O 1
ATOM 2172 N N . SER A 1 288 ? -5.140 16.363 0.955 1.00 97.69 288 SER A N 1
ATOM 2173 C CA . SER A 1 288 ? -6.057 17.514 1.004 1.00 97.69 288 SER A CA 1
ATOM 2174 C C . SER A 1 288 ? -7.512 17.104 1.232 1.00 97.69 288 SER A C 1
ATOM 2176 O O . SER A 1 288 ? -8.255 17.873 1.831 1.00 97.69 288 SER A O 1
ATOM 2178 N N . TYR A 1 289 ? -7.892 15.876 0.864 1.00 97.38 289 TYR A N 1
ATOM 2179 C CA . TYR A 1 289 ? -9.192 15.284 1.213 1.00 97.38 289 TYR A CA 1
ATOM 2180 C C . TYR A 1 289 ? -9.199 14.553 2.568 1.00 97.38 289 TYR A C 1
ATOM 2182 O O . TYR A 1 289 ? -10.184 13.916 2.929 1.00 97.38 289 TYR A O 1
ATOM 2190 N N . GLY A 1 290 ? -8.118 14.638 3.350 1.00 97.44 290 GLY A N 1
ATOM 2191 C CA . GLY A 1 290 ? -8.054 14.093 4.708 1.00 97.44 290 GLY A CA 1
ATOM 2192 C C . GLY A 1 290 ? -7.568 12.645 4.813 1.00 97.44 290 GLY A C 1
ATOM 2193 O O . GLY A 1 290 ? -7.578 12.086 5.912 1.00 97.44 290 GLY A O 1
ATOM 2194 N N . PHE A 1 291 ? -7.096 12.032 3.722 1.00 98.62 291 PHE A N 1
ATOM 2195 C CA . PHE A 1 291 ? -6.507 10.696 3.793 1.00 98.62 291 PHE A CA 1
ATOM 2196 C C . PHE A 1 291 ? -5.210 10.696 4.619 1.00 98.62 291 PHE A C 1
ATOM 2198 O O . PHE A 1 291 ? -4.373 11.600 4.557 1.00 98.62 291 PHE A O 1
ATOM 2205 N N . ARG A 1 292 ? -5.005 9.616 5.371 1.00 98.50 292 ARG A N 1
ATOM 2206 C CA . ARG A 1 292 ? -3.852 9.344 6.233 1.00 98.50 292 ARG A CA 1
ATOM 2207 C C . ARG A 1 292 ? -3.082 8.131 5.713 1.00 98.50 292 ARG A C 1
ATOM 2209 O O . ARG A 1 292 ? -3.653 7.238 5.095 1.00 98.50 292 ARG A O 1
ATOM 2216 N N . PHE A 1 293 ? -1.779 8.092 6.008 1.00 98.06 293 PHE A N 1
ATOM 2217 C CA . PHE A 1 293 ? -0.852 7.032 5.571 1.00 98.06 293 PHE A CA 1
ATOM 2218 C C . PHE A 1 293 ? -0.741 6.859 4.043 1.00 98.06 293 PHE A C 1
ATOM 2220 O O . PHE A 1 293 ? -0.376 5.797 3.562 1.00 98.06 293 PHE A O 1
ATOM 2227 N N . VAL A 1 294 ? -0.973 7.932 3.287 1.00 98.12 294 VAL A N 1
ATOM 2228 C CA . VAL A 1 294 ? -0.872 7.991 1.818 1.00 98.12 294 VAL A CA 1
ATOM 2229 C C . VAL A 1 294 ? 0.348 8.819 1.392 1.00 98.12 294 VAL A C 1
ATOM 2231 O O . VAL A 1 294 ? 0.242 9.877 0.778 1.00 98.12 294 VAL A O 1
ATOM 2234 N N . GLY A 1 295 ? 1.541 8.422 1.844 1.00 97.94 295 GLY A N 1
ATOM 2235 C CA . GLY A 1 295 ? 2.790 9.102 1.471 1.00 97.94 295 GLY A CA 1
ATOM 2236 C C . GLY A 1 295 ? 3.195 8.812 0.016 1.00 97.94 295 GLY A C 1
ATOM 2237 O O . GLY A 1 295 ? 2.712 7.835 -0.545 1.00 97.94 295 GLY A O 1
ATOM 2238 N N . PRO A 1 296 ? 4.129 9.574 -0.592 1.00 98.31 296 PRO A N 1
ATOM 2239 C CA . PRO A 1 296 ? 4.509 9.390 -2.000 1.00 98.31 296 PRO A CA 1
ATOM 2240 C C . PRO A 1 296 ? 4.952 7.973 -2.384 1.00 98.31 296 PRO A C 1
ATOM 2242 O O . PRO A 1 296 ? 4.683 7.536 -3.499 1.00 98.31 296 PRO A O 1
ATOM 2245 N N . THR A 1 297 ? 5.615 7.252 -1.475 1.00 97.25 297 THR A N 1
ATOM 2246 C CA . THR A 1 297 ? 6.000 5.848 -1.690 1.00 97.25 297 THR A CA 1
ATOM 2247 C C . THR A 1 297 ? 4.806 4.906 -1.628 1.00 97.25 297 THR A C 1
ATOM 2249 O O . THR A 1 297 ? 4.685 4.032 -2.474 1.00 97.25 297 THR A O 1
ATOM 2252 N N . THR A 1 298 ? 3.892 5.112 -0.678 1.00 97.75 298 THR A N 1
ATOM 2253 C CA . THR A 1 298 ? 2.646 4.336 -0.584 1.00 97.75 298 THR A CA 1
ATOM 2254 C C . THR A 1 298 ? 1.755 4.581 -1.800 1.00 97.75 298 THR A C 1
ATOM 2256 O O . THR A 1 298 ? 1.189 3.646 -2.349 1.00 97.75 298 THR A O 1
ATOM 2259 N N . SER A 1 299 ? 1.669 5.830 -2.262 1.00 98.44 299 SER A N 1
ATOM 2260 C CA . SER A 1 299 ? 0.949 6.184 -3.483 1.00 98.44 299 SER A CA 1
ATOM 2261 C C . SER A 1 299 ? 1.594 5.578 -4.725 1.00 98.44 299 SER A C 1
ATOM 2263 O O . SER A 1 299 ? 0.868 5.134 -5.599 1.00 98.44 299 SER A O 1
ATOM 2265 N N . TYR A 1 300 ? 2.926 5.508 -4.808 1.00 98.50 300 TYR A N 1
ATOM 2266 C CA . TYR A 1 300 ? 3.578 4.854 -5.945 1.00 98.50 300 TYR A CA 1
ATOM 2267 C C . TYR A 1 300 ? 3.326 3.342 -5.952 1.00 98.50 300 TYR A C 1
ATOM 2269 O O . TYR A 1 300 ? 2.898 2.814 -6.969 1.00 98.50 300 TYR A O 1
ATOM 2277 N N . ALA A 1 301 ? 3.460 2.681 -4.797 1.00 97.81 301 ALA A N 1
ATOM 2278 C CA . ALA A 1 301 ? 3.128 1.263 -4.654 1.00 97.81 301 ALA A CA 1
ATOM 2279 C C . ALA A 1 301 ? 1.667 0.968 -5.036 1.00 97.81 301 ALA A C 1
ATOM 2281 O O . ALA A 1 301 ? 1.394 -0.011 -5.727 1.00 97.81 301 ALA A O 1
ATOM 2282 N N . LEU A 1 302 ? 0.732 1.852 -4.662 1.00 98.50 302 LEU A N 1
ATOM 2283 C CA . LEU A 1 302 ? -0.656 1.781 -5.116 1.00 98.50 302 LEU A CA 1
ATOM 2284 C C . LEU A 1 302 ? -0.753 1.865 -6.643 1.00 98.50 302 LEU A C 1
ATOM 2286 O O . LEU A 1 302 ? -1.428 1.030 -7.232 1.00 98.50 302 LEU A O 1
ATOM 2290 N N . MET A 1 303 ? -0.104 2.854 -7.269 1.00 98.69 303 MET A N 1
ATOM 2291 C CA . MET A 1 303 ? -0.130 3.043 -8.725 1.00 98.69 303 MET A CA 1
ATOM 2292 C C . MET A 1 303 ? 0.392 1.805 -9.469 1.00 98.69 303 MET A C 1
ATOM 2294 O O . MET A 1 303 ? -0.201 1.403 -10.469 1.00 98.69 303 MET A O 1
ATOM 2298 N N . GLU A 1 304 ? 1.450 1.174 -8.960 1.00 98.50 304 GLU A N 1
ATOM 2299 C CA . GLU A 1 304 ? 1.956 -0.102 -9.476 1.00 98.50 304 GLU A CA 1
ATOM 2300 C C . GLU A 1 304 ? 0.927 -1.228 -9.277 1.00 98.50 304 GLU A C 1
ATOM 2302 O O . GLU A 1 304 ? 0.557 -1.931 -10.216 1.00 98.50 304 GLU A O 1
ATOM 2307 N N . ALA A 1 305 ? 0.400 -1.374 -8.058 1.00 98.19 305 ALA A N 1
ATOM 2308 C CA . ALA A 1 305 ? -0.522 -2.451 -7.708 1.00 98.19 305 ALA A CA 1
ATOM 2309 C C . ALA A 1 305 ? -1.830 -2.434 -8.508 1.00 98.19 305 ALA A C 1
ATOM 2311 O O . ALA A 1 305 ? -2.388 -3.500 -8.758 1.00 98.19 305 ALA A O 1
ATOM 2312 N N . ILE A 1 306 ? -2.310 -1.252 -8.902 1.00 98.56 306 ILE A N 1
ATOM 2313 C CA . ILE A 1 306 ? -3.557 -1.078 -9.662 1.00 98.56 306 ILE A CA 1
ATOM 2314 C C . ILE A 1 306 ? -3.340 -0.960 -11.172 1.00 98.56 306 ILE A C 1
ATOM 2316 O O . ILE A 1 306 ? -4.269 -0.563 -11.871 1.00 98.56 306 ILE A O 1
ATOM 2320 N N . GLY A 1 307 ? -2.131 -1.231 -11.672 1.00 97.94 307 GLY A N 1
ATOM 2321 C CA . GLY A 1 307 ? -1.837 -1.209 -13.107 1.00 97.94 307 GLY A CA 1
ATOM 2322 C C . GLY A 1 307 ? -1.812 0.173 -13.746 1.00 97.94 307 GLY A C 1
ATOM 2323 O O . GLY A 1 307 ? -1.820 0.279 -14.969 1.00 97.94 307 GLY A O 1
ATOM 2324 N N . MET A 1 308 ? -1.767 1.236 -12.942 1.00 98.19 308 MET A N 1
ATOM 2325 C CA . MET A 1 308 ? -1.585 2.594 -13.449 1.00 98.19 308 MET A CA 1
ATOM 2326 C C . MET A 1 308 ? -0.151 2.820 -13.915 1.00 98.19 308 MET A C 1
ATOM 2328 O O . MET A 1 308 ? 0.064 3.549 -14.873 1.00 98.19 308 MET A O 1
ATOM 2332 N N . VAL A 1 309 ? 0.829 2.212 -13.251 1.00 98.06 309 VAL A N 1
ATOM 2333 C CA . VAL A 1 309 ? 2.238 2.247 -13.653 1.00 98.06 309 VAL A CA 1
ATOM 2334 C C . VAL A 1 309 ? 2.706 0.814 -13.833 1.00 98.06 309 VAL A C 1
ATOM 2336 O O . VAL A 1 309 ? 2.541 -0.007 -12.935 1.00 98.06 309 VAL A O 1
ATOM 2339 N N . ASP A 1 310 ? 3.288 0.515 -14.988 1.00 97.62 310 ASP A N 1
ATOM 2340 C CA . ASP A 1 310 ? 3.867 -0.793 -15.260 1.00 97.62 310 ASP A CA 1
ATOM 2341 C C . ASP A 1 310 ? 5.356 -0.800 -14.904 1.00 97.62 310 ASP A C 1
ATOM 2343 O O . ASP A 1 310 ? 6.190 -0.208 -15.595 1.00 97.62 310 ASP A O 1
ATOM 2347 N N . THR A 1 311 ? 5.678 -1.466 -13.799 1.00 97.12 311 THR A N 1
ATOM 2348 C CA . THR A 1 311 ? 7.051 -1.711 -13.344 1.00 97.12 311 THR A CA 1
ATOM 2349 C C . THR A 1 311 ? 7.434 -3.184 -13.415 1.00 97.12 311 THR A C 1
ATOM 2351 O O . THR A 1 311 ? 8.446 -3.587 -12.831 1.00 97.12 311 THR A O 1
ATOM 2354 N N . HIS A 1 312 ? 6.679 -4.001 -14.159 1.00 97.81 312 HIS A N 1
ATOM 2355 C CA . HIS A 1 312 ? 7.185 -5.308 -14.548 1.00 97.81 312 HIS A CA 1
ATOM 2356 C C . HIS A 1 312 ? 8.511 -5.133 -15.291 1.00 97.81 312 HIS A C 1
ATOM 2358 O O . HIS A 1 312 ? 8.650 -4.293 -16.183 1.00 97.81 312 HIS A O 1
ATOM 2364 N N . LEU A 1 313 ? 9.509 -5.927 -14.900 1.00 97.06 313 LEU A N 1
ATOM 2365 C CA . LEU A 1 313 ? 10.820 -5.871 -15.539 1.00 97.06 313 LEU A CA 1
ATOM 2366 C C . LEU A 1 313 ? 10.701 -6.246 -17.021 1.00 97.06 313 LEU A C 1
ATOM 2368 O O . LEU A 1 313 ? 9.841 -7.042 -17.382 1.00 97.06 313 LEU A O 1
ATOM 2372 N N . VAL A 1 314 ? 11.593 -5.737 -17.873 1.00 95.62 314 VAL A N 1
ATOM 2373 C CA . VAL A 1 314 ? 11.569 -5.993 -19.332 1.00 95.62 314 VAL A CA 1
ATOM 2374 C C . VAL A 1 314 ? 11.472 -7.486 -19.691 1.00 95.62 314 VAL A C 1
ATOM 2376 O O . VAL A 1 314 ? 10.808 -7.832 -20.659 1.00 95.62 314 VAL A O 1
ATOM 2379 N N . GLY A 1 315 ? 12.086 -8.376 -18.906 1.00 94.94 315 GLY A N 1
ATOM 2380 C CA . GLY A 1 315 ? 12.007 -9.830 -19.112 1.00 94.94 315 GLY A CA 1
ATOM 2381 C C . GLY A 1 315 ? 10.794 -10.521 -18.474 1.00 94.94 315 GLY A C 1
ATOM 2382 O O . GLY A 1 315 ? 10.758 -11.744 -18.427 1.00 94.94 315 GLY A O 1
ATOM 2383 N N . CYS A 1 316 ? 9.842 -9.782 -17.906 1.00 97.25 316 CYS A N 1
ATOM 2384 C CA . CYS A 1 316 ? 8.682 -10.340 -17.221 1.00 97.25 316 CYS A CA 1
ATOM 2385 C C . CYS A 1 316 ? 7.505 -10.548 -18.184 1.00 97.25 316 CYS A C 1
ATOM 2387 O O . CYS A 1 316 ? 7.104 -9.620 -18.880 1.00 97.25 316 CYS A O 1
ATOM 2389 N N . HIS A 1 317 ? 6.881 -11.729 -18.154 1.00 97.00 317 HIS A N 1
ATOM 2390 C CA . HIS A 1 317 ? 5.747 -12.077 -19.022 1.00 97.00 317 HIS A CA 1
ATOM 2391 C C . HIS A 1 317 ? 4.473 -11.249 -18.766 1.00 97.00 317 HIS A C 1
ATOM 2393 O O . HIS A 1 317 ? 3.547 -11.275 -19.570 1.00 97.00 317 HIS A O 1
ATOM 2399 N N . ARG A 1 318 ? 4.404 -10.545 -17.630 1.00 96.56 318 ARG A N 1
ATOM 2400 C CA . ARG A 1 318 ? 3.286 -9.668 -17.255 1.00 96.56 318 ARG A CA 1
ATOM 2401 C C . ARG A 1 318 ? 3.490 -8.211 -17.675 1.00 96.56 318 ARG A C 1
ATOM 2403 O O . ARG A 1 318 ? 2.583 -7.401 -17.480 1.00 96.56 318 ARG A O 1
ATOM 2410 N N . ARG A 1 319 ? 4.644 -7.859 -18.244 1.00 96.38 319 ARG A N 1
ATOM 2411 C CA . ARG A 1 319 ? 4.869 -6.513 -18.779 1.00 96.38 319 ARG A CA 1
ATOM 2412 C C . ARG A 1 319 ? 3.888 -6.222 -19.919 1.00 96.38 319 ARG A C 1
ATOM 2414 O O . ARG A 1 319 ? 3.565 -7.124 -20.685 1.00 96.38 319 ARG A O 1
ATOM 2421 N N . GLY A 1 320 ? 3.358 -5.004 -19.963 1.00 95.19 320 GLY A N 1
ATOM 2422 C CA . GLY A 1 320 ? 2.317 -4.582 -20.906 1.00 95.19 320 GLY A CA 1
ATOM 2423 C C . GLY A 1 320 ? 0.906 -5.082 -20.558 1.00 95.19 320 GLY A C 1
ATOM 2424 O O . GLY A 1 320 ? -0.077 -4.614 -21.130 1.00 95.19 320 GLY A O 1
ATOM 2425 N N . SER A 1 321 ? 0.746 -5.978 -19.571 1.00 94.69 321 SER A N 1
ATOM 2426 C CA . SER A 1 321 ? -0.557 -6.606 -19.278 1.00 94.69 321 SER A CA 1
ATOM 2427 C C . SER A 1 321 ? -1.629 -5.647 -18.750 1.00 94.69 321 SER A C 1
ATOM 2429 O O . SER A 1 321 ? -2.801 -6.023 -18.689 1.00 94.69 321 SER A O 1
ATOM 2431 N N . SER A 1 322 ? -1.261 -4.411 -18.391 1.00 94.00 322 SER A N 1
ATOM 2432 C CA . SER A 1 322 ? -2.221 -3.403 -17.944 1.00 94.00 322 SER A CA 1
ATOM 2433 C C . SER A 1 322 ? -3.057 -2.802 -19.078 1.00 94.00 322 SER A C 1
ATOM 2435 O O . SER A 1 322 ? -4.130 -2.248 -18.820 1.00 94.00 322 SER A O 1
ATOM 2437 N N . GLY A 1 323 ? -2.561 -2.864 -20.320 1.00 93.88 323 GLY A N 1
ATOM 2438 C CA . GLY A 1 323 ? -3.185 -2.233 -21.487 1.00 93.88 323 GLY A CA 1
ATOM 2439 C C . GLY A 1 323 ? -3.317 -0.707 -21.390 1.00 93.88 323 GLY A C 1
ATOM 2440 O O . GLY A 1 323 ? -4.123 -0.125 -22.106 1.00 93.88 323 GLY A O 1
ATOM 2441 N N . GLN A 1 324 ? -2.592 -0.059 -20.469 1.00 92.56 324 GLN A N 1
ATOM 2442 C CA . GLN A 1 324 ? -2.650 1.396 -20.254 1.00 92.56 324 GLN A CA 1
ATOM 2443 C C . GLN A 1 324 ? -1.657 2.187 -21.112 1.00 92.56 324 GLN A C 1
ATOM 2445 O O . GLN A 1 324 ? -1.757 3.410 -21.189 1.00 92.56 324 GLN A O 1
ATOM 2450 N N . TYR A 1 325 ? -0.685 1.500 -21.704 1.00 90.19 325 TYR A N 1
ATOM 2451 C CA . TYR A 1 325 ? 0.387 2.083 -22.494 1.00 90.19 325 TYR A CA 1
ATOM 2452 C C . TYR A 1 325 ? 0.541 1.262 -23.766 1.00 90.19 325 TYR A C 1
ATOM 2454 O O . TYR A 1 325 ? 0.444 0.036 -23.712 1.00 90.19 325 TYR A O 1
ATOM 2462 N N . ASP A 1 326 ? 0.787 1.944 -24.878 1.00 76.12 326 ASP A N 1
ATOM 2463 C CA . ASP A 1 326 ? 1.224 1.288 -26.103 1.00 76.12 326 ASP A CA 1
ATOM 2464 C C . ASP A 1 326 ? 2.681 0.835 -25.899 1.00 76.12 326 ASP A C 1
ATOM 2466 O O . ASP A 1 326 ? 3.520 1.632 -25.461 1.00 76.12 326 ASP A O 1
ATOM 2470 N N . ASP A 1 327 ? 2.953 -0.449 -26.146 1.00 58.34 327 ASP A N 1
ATOM 2471 C CA . ASP A 1 327 ? 4.300 -1.040 -26.086 1.00 58.34 327 ASP A CA 1
ATOM 2472 C C . ASP A 1 327 ? 5.172 -0.652 -27.293 1.00 58.34 327 ASP A C 1
ATOM 2474 O O . ASP A 1 327 ? 4.654 -0.619 -28.436 1.00 58.34 327 ASP A O 1
#

Sequence (327 aa):
MTSAASGTYTLIGPDGRAYRSASPGSLGGHRPGKLYGRLDCPSALRAIARGHYVRHRVFFADEDTAVAAGYRPCSVCMPQQYAKWRARRNGFPGQGSPGRESECVISTSGAGDAFCASDPPGDVVTDRSTEGQAVVGEDGLGRCVWAVSHPLNLHYHDTEWGLPVRGEQALFERITLEAFQAGLSWLTILAKRPAFRTAFGGFQPEAVAAYADGDVERLMSDAGIVRNRAKIEAARTNARAVLALREHGGLDRLIWSHQPARTPVPRTVAEVPTSTAESKALAAELRSYGFRFVGPTTSYALMEAIGMVDTHLVGCHRRGSSGQYDD

Secondary structure (DSSP, 8-state):
-PPPP---EEEE-TTS-EEEESS-BSEEEETTTTEEEETT-HHHHHHHHTSSSGGGEEEESSHHHHHHTTPEEPTTT-HHHHHHHHHHHSPPS--PPS-----------------------------TT-TTSPEEPTTS-EE-TTGGGSHHHHHHHHHTTTS---SHHHHHHHHHHHHHHTTS-HHHHHHHHHHHHHHTGGG-HHHHHT--HHHHHHHHH-TTS---HHHHHHHHHHHHHHHHHGGGTHHHHHHHTT--SS----SSGGGS-S--HHHHHHHHHHHHTT-SS--HHHHHHHHHHTTSS----TT-TTTTTT-SS--

pLDDT: mean 84.66, std 22.35, range [24.61, 98.88]

Radius of gyration: 24.92 Å; chains: 1; bounding box: 71×69×60 Å

InterPro domains:
  IPR005019 Methyladenine glycosylase [PF03352] (146-318)
  IPR011257 DNA glycosylase [SSF48150] (143-320)
  IPR035451 Ada-like domain superfamily [G3DSA:3.40.10.10] (17-83)
  IPR035451 Ada-like domain superfamily [SSF57884] (28-87)
  IPR052891 DNA-3-methyladenine glycosylase [PTHR30037] (141-320)

Foldseek 3Di:
DDDDPQDFAWAAFLCRDTDTDSDLAQWKDFQVQLEIEGPPQPVLVVVVVVVPRPVRMHGYNDDNGSVSSVGQYDCRHCVVSNVVVVDVVPDDDDDDDDDDDDDDDDDDDDDDDDDDPDDDDDDPPPDPPQAFFFDQDPVRFTFGPVQVPDVLSVCCRVPFWLAADADFQRLLLLLLLLLQPVPHDNVLSSQLSVVVCVLCVNSPLVSLLPDDVVSLVVQCPDPSGDNDSVSSVLSNQLSVLQVVCVVVVGDRCLLLVLQDPDADAARGPVSDDQFDPSLQVSLVVSVVSPHPSSHRSSSVSSCRRNNSHFPIHNRGPCGCVRVNDDD